Protein AF-A0A7J6SG20-F1 (afdb_monomer)

InterPro domains:
  IPR001878 Zinc finger, CCHC-type [PS50158] (225-241)
  IPR001878 Zinc finger, CCHC-type [SM00343] (195-211)
  IPR001878 Zinc finger, CCHC-type [SM00343] (225-241)
  IPR032570 Splicing factor 1, helix-hairpin domain [PF16275] (6-73)
  IPR036612 K Homology domain, type 1 superfamily [G3DSA:3.30.1370.10] (76-190)
  IPR036612 K Homology domain, type 1 superfamily [SSF54791] (80-170)
  IPR036875 Zinc finger, CCHC-type superfamily [SSF57756] (185-242)
  IPR045071 KH domain-containing BBP-like [PTHR11208] (25-272)
  IPR047086 Splicing factor 1, helix-hairpin domain superfamily [G3DSA:6.10.140.1790] (1-72)
  IPR055256 KHDC4/BBP-like, KH-domain type I [PF22675] (90-164)

Structure (mmCIF, N/CA/C/O backbone):
data_AF-A0A7J6SG20-F1
#
_entry.id   AF-A0A7J6SG20-F1
#
loop_
_atom_site.group_PDB
_atom_site.id
_atom_site.type_symbol
_atom_site.label_atom_id
_atom_site.label_alt_id
_atom_site.label_comp_id
_atom_site.label_asym_id
_atom_site.label_entity_id
_atom_site.label_seq_id
_atom_site.pdbx_PDB_ins_code
_atom_site.Cartn_x
_atom_site.Cartn_y
_atom_site.Cartn_z
_atom_site.occupancy
_atom_site.B_iso_or_equiv
_atom_site.auth_seq_id
_atom_site.auth_comp_id
_atom_site.auth_asym_id
_atom_site.auth_atom_id
_atom_site.pdbx_PDB_model_num
ATOM 1 N N . MET A 1 1 ? 18.091 -4.792 -34.232 1.00 65.00 1 MET A N 1
ATOM 2 C CA . MET A 1 1 ? 18.547 -3.424 -34.585 1.00 65.00 1 MET A CA 1
ATOM 3 C C . MET A 1 1 ? 18.051 -2.332 -33.630 1.00 65.00 1 MET A C 1
ATOM 5 O O . MET A 1 1 ? 18.878 -1.562 -33.167 1.00 65.00 1 MET A O 1
ATOM 9 N N . ARG A 1 2 ? 16.759 -2.261 -33.267 1.00 79.31 2 ARG A N 1
ATOM 10 C CA . ARG A 1 2 ? 16.217 -1.171 -32.420 1.00 79.31 2 ARG A CA 1
ATOM 11 C C . ARG A 1 2 ? 16.872 -1.031 -31.032 1.00 79.31 2 ARG A C 1
ATOM 13 O O . ARG A 1 2 ? 17.148 0.088 -30.623 1.00 79.31 2 ARG A O 1
ATOM 20 N N . ILE A 1 3 ? 17.180 -2.137 -30.346 1.00 82.25 3 ILE A N 1
ATOM 21 C CA . ILE A 1 3 ? 17.841 -2.113 -29.024 1.00 82.25 3 ILE A CA 1
ATOM 22 C C . ILE A 1 3 ? 19.230 -1.453 -29.063 1.00 82.25 3 ILE A C 1
ATOM 24 O O . ILE A 1 3 ? 19.526 -0.622 -28.213 1.00 82.25 3 ILE A O 1
ATOM 28 N N . PHE A 1 4 ? 20.028 -1.741 -30.098 1.00 80.00 4 PHE A N 1
ATOM 29 C CA . PHE A 1 4 ? 21.358 -1.155 -30.298 1.00 80.00 4 PHE A CA 1
ATOM 30 C C . PHE A 1 4 ? 21.294 0.351 -30.566 1.00 80.00 4 PHE A C 1
ATOM 32 O O . PHE A 1 4 ? 22.141 1.095 -30.088 1.00 80.00 4 PHE A O 1
ATOM 39 N N . LEU A 1 5 ? 20.275 0.815 -31.297 1.00 81.75 5 LEU A N 1
ATOM 40 C CA . LEU A 1 5 ? 20.069 2.244 -31.540 1.00 81.75 5 LEU A CA 1
ATOM 41 C C . LEU A 1 5 ? 19.727 2.994 -30.250 1.00 81.75 5 LEU A C 1
ATOM 43 O O . LEU A 1 5 ? 20.259 4.075 -30.018 1.00 81.75 5 LEU A O 1
ATOM 47 N N . VAL A 1 6 ? 18.853 2.424 -29.413 1.00 81.94 6 VAL A N 1
ATOM 48 C CA . VAL A 1 6 ? 18.487 3.024 -28.120 1.00 81.94 6 VAL A CA 1
ATOM 49 C C . VAL A 1 6 ? 19.682 3.024 -27.168 1.00 81.94 6 VAL A C 1
ATOM 51 O O . VAL A 1 6 ? 19.951 4.045 -26.547 1.00 81.94 6 VAL A O 1
ATOM 54 N N . ASP A 1 7 ? 20.431 1.922 -27.094 1.00 81.88 7 ASP A N 1
ATOM 55 C CA . ASP A 1 7 ? 21.637 1.821 -26.264 1.00 81.88 7 ASP A CA 1
ATOM 56 C C . ASP A 1 7 ? 22.716 2.832 -26.696 1.00 81.88 7 ASP A C 1
ATOM 58 O O . ASP A 1 7 ? 23.231 3.586 -25.875 1.00 81.88 7 ASP A O 1
ATOM 62 N N . ASN A 1 8 ? 22.985 2.958 -28.000 1.00 82.69 8 ASN A N 1
ATOM 63 C CA . ASN A 1 8 ? 23.934 3.948 -28.518 1.00 82.69 8 ASN A CA 1
ATOM 64 C C . ASN A 1 8 ? 23.480 5.393 -28.215 1.00 82.69 8 ASN A C 1
ATOM 66 O O . ASN A 1 8 ? 24.272 6.221 -27.770 1.00 82.69 8 ASN A O 1
ATOM 70 N N . LYS A 1 9 ? 22.179 5.688 -28.358 1.00 81.44 9 LYS A N 1
ATOM 71 C CA . LYS A 1 9 ? 21.609 6.998 -27.989 1.00 81.44 9 LYS A CA 1
ATOM 72 C C . LYS A 1 9 ? 21.687 7.290 -26.483 1.00 81.44 9 LYS A C 1
ATOM 74 O O . LYS A 1 9 ? 21.811 8.457 -26.124 1.00 81.44 9 LYS A O 1
ATOM 79 N N . LEU A 1 10 ? 21.613 6.274 -25.619 1.00 81.62 10 LEU A N 1
ATOM 80 C CA . LEU A 1 10 ? 21.763 6.422 -24.165 1.00 81.62 10 LEU A CA 1
ATOM 81 C C . LEU A 1 10 ? 23.221 6.639 -23.734 1.00 81.62 10 LEU A C 1
ATOM 83 O O . LEU A 1 10 ? 23.447 7.322 -22.739 1.00 81.62 10 LEU A O 1
ATOM 87 N N . ARG A 1 11 ? 24.194 6.086 -24.472 1.00 79.12 11 ARG A N 1
ATOM 88 C CA . ARG A 1 11 ? 25.636 6.255 -24.208 1.00 79.12 11 ARG A CA 1
ATOM 89 C C . ARG A 1 11 ? 26.218 7.563 -24.751 1.00 79.12 11 ARG A C 1
ATOM 91 O O . ARG A 1 11 ? 27.272 7.987 -24.292 1.00 79.12 11 ARG A O 1
ATOM 98 N N . ALA A 1 12 ? 25.574 8.184 -25.735 1.00 77.56 12 ALA A N 1
ATOM 99 C CA . ALA A 1 12 ? 26.035 9.445 -26.305 1.00 77.56 12 ALA A CA 1
ATOM 100 C C . ALA A 1 12 ? 25.802 10.620 -25.332 1.00 77.56 12 ALA A C 1
ATOM 102 O O . ALA A 1 12 ? 24.656 10.942 -25.011 1.00 77.56 12 ALA A O 1
ATOM 103 N N . GLU A 1 13 ? 26.876 11.298 -24.912 1.00 67.25 13 GLU A N 1
ATOM 104 C CA . GLU A 1 13 ? 26.808 12.555 -24.156 1.00 67.25 13 GLU A CA 1
ATOM 105 C C . GLU A 1 13 ? 27.218 13.758 -25.033 1.00 67.25 13 GLU A C 1
ATOM 107 O O . GLU A 1 13 ? 28.296 13.729 -25.629 1.00 67.25 13 GLU A O 1
ATOM 112 N N . PRO A 1 14 ? 26.399 14.829 -25.125 1.00 67.69 14 PRO A N 1
ATOM 113 C CA . PRO A 1 14 ? 25.039 14.955 -24.598 1.00 67.69 14 PRO A CA 1
ATOM 114 C C . PRO A 1 14 ? 24.031 14.129 -25.416 1.00 67.69 14 PRO A C 1
ATOM 116 O O . PRO A 1 14 ? 24.180 13.968 -26.628 1.00 67.69 14 PRO A O 1
ATOM 119 N N . ILE A 1 15 ? 22.958 13.661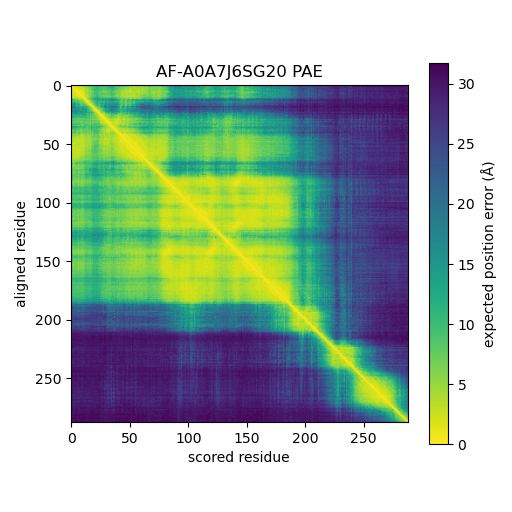 -24.766 1.00 67.88 15 ILE A N 1
ATOM 120 C CA . ILE A 1 15 ? 21.869 12.939 -25.440 1.00 67.88 15 ILE A CA 1
ATOM 121 C C . ILE A 1 15 ? 21.331 13.815 -26.572 1.00 67.88 15 ILE A C 1
ATOM 123 O O . ILE A 1 15 ? 20.708 14.854 -26.333 1.00 67.88 15 ILE A O 1
ATOM 127 N N . ARG A 1 16 ? 21.564 13.388 -27.816 1.00 64.81 16 ARG A N 1
ATOM 128 C CA . ARG A 1 16 ? 21.146 14.127 -29.007 1.00 64.81 16 ARG A CA 1
ATOM 129 C C . ARG A 1 16 ? 19.630 14.022 -29.153 1.00 64.81 16 ARG A C 1
ATOM 131 O O . ARG A 1 16 ? 19.098 13.081 -29.738 1.00 64.81 16 ARG A O 1
ATOM 138 N N . LEU A 1 17 ? 18.925 14.983 -28.565 1.00 65.81 17 LEU A N 1
ATOM 139 C CA . LEU A 1 17 ? 17.492 15.152 -28.748 1.00 65.81 17 LEU A CA 1
ATOM 140 C C . LEU A 1 17 ? 17.263 15.610 -30.188 1.00 65.81 17 LEU A C 1
ATOM 142 O O . LEU A 1 17 ? 17.582 16.747 -30.524 1.00 65.81 17 LEU A O 1
ATOM 146 N N . GLU A 1 18 ? 16.703 14.746 -31.031 1.00 64.06 18 GLU A N 1
ATOM 147 C CA . GLU A 1 18 ? 16.140 15.188 -32.305 1.00 64.06 18 GLU A CA 1
ATOM 148 C C . GLU A 1 18 ? 14.986 16.147 -31.974 1.00 64.06 18 GLU A C 1
ATOM 150 O O . GLU A 1 18 ? 13.914 15.770 -31.489 1.00 64.06 18 GLU A O 1
ATOM 155 N N . LEU A 1 19 ? 15.282 17.439 -32.081 1.00 58.28 19 LEU A N 1
ATOM 156 C CA . LEU A 1 19 ? 14.330 18.524 -31.954 1.00 58.28 19 LEU A CA 1
ATOM 157 C C . LEU A 1 19 ? 13.495 18.512 -33.235 1.00 58.28 19 LEU A C 1
ATOM 159 O O . LEU A 1 19 ? 13.841 19.189 -34.190 1.00 58.28 19 LEU A O 1
ATOM 163 N N . GLY A 1 20 ? 12.434 17.701 -33.275 1.00 61.88 20 GLY A N 1
ATOM 164 C CA . GLY A 1 20 ? 11.365 17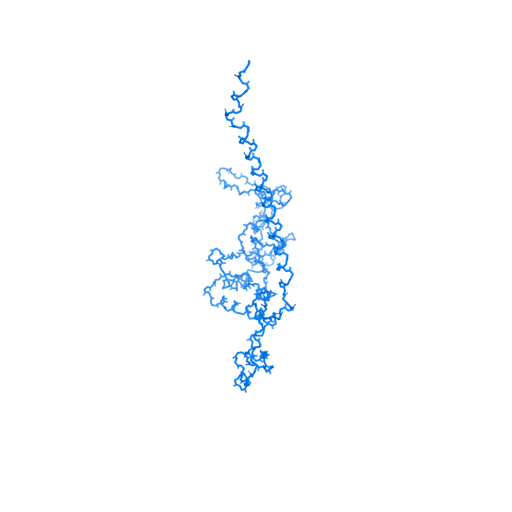.921 -34.252 1.00 61.88 20 GLY A CA 1
ATOM 165 C C . GLY A 1 20 ? 10.780 19.329 -34.088 1.00 61.88 20 GLY A C 1
ATOM 166 O O . GLY A 1 20 ? 10.974 19.947 -33.031 1.00 61.88 20 GLY A O 1
ATOM 167 N N . ASP A 1 21 ? 10.080 19.813 -35.115 1.00 61.53 21 ASP A N 1
ATOM 168 C CA . ASP A 1 21 ? 9.550 21.177 -35.143 1.00 61.53 21 ASP A CA 1
ATOM 169 C C . ASP A 1 21 ? 8.771 21.514 -33.859 1.00 61.53 21 ASP A C 1
ATOM 171 O O . ASP A 1 21 ? 7.954 20.706 -33.392 1.00 61.53 21 ASP A O 1
ATOM 175 N N . PRO A 1 22 ? 9.027 22.689 -33.255 1.00 61.38 22 PRO A N 1
ATOM 176 C CA . PRO A 1 22 ? 8.409 23.090 -31.994 1.00 61.38 22 PRO A CA 1
ATOM 177 C C . PRO A 1 22 ? 6.876 23.137 -32.070 1.00 61.38 22 PRO A C 1
ATOM 179 O O . PRO A 1 22 ? 6.229 22.891 -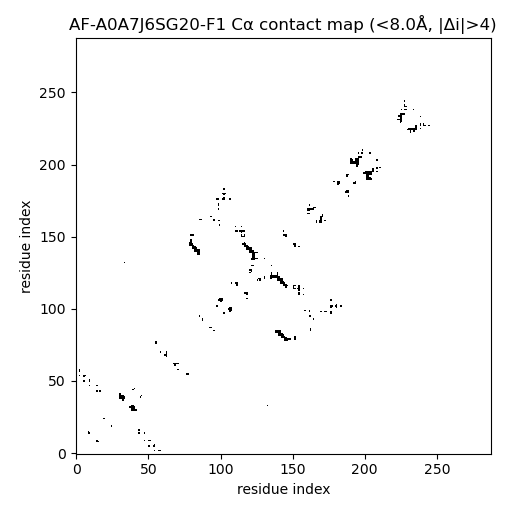31.055 1.00 61.38 22 PRO A O 1
ATOM 182 N N . ASP A 1 23 ? 6.314 23.347 -33.262 1.00 67.12 23 ASP A N 1
ATOM 183 C CA . ASP A 1 23 ? 4.872 23.484 -33.500 1.00 67.12 23 ASP A CA 1
ATOM 184 C C . ASP A 1 23 ? 4.111 22.145 -33.535 1.00 67.12 23 ASP A C 1
ATOM 186 O O . ASP A 1 23 ? 2.899 22.112 -33.343 1.00 67.12 23 ASP A O 1
ATOM 190 N N . ILE A 1 24 ? 4.805 21.017 -33.724 1.00 74.62 24 ILE A N 1
ATOM 191 C CA . ILE A 1 24 ? 4.202 19.664 -33.754 1.00 74.62 24 ILE A CA 1
ATOM 192 C C . ILE A 1 24 ? 4.285 19.001 -32.363 1.00 74.62 24 ILE A C 1
ATOM 194 O O . ILE A 1 24 ? 3.762 17.912 -32.109 1.00 74.62 24 ILE A O 1
ATOM 198 N N . ARG A 1 25 ? 4.971 19.648 -31.419 1.00 71.56 25 ARG A N 1
ATOM 199 C CA . ARG A 1 25 ? 5.293 19.086 -30.112 1.00 71.56 25 ARG A CA 1
ATOM 200 C C . ARG A 1 25 ? 4.166 19.351 -29.102 1.00 71.56 25 ARG A C 1
ATOM 202 O O . ARG A 1 25 ? 3.751 20.495 -28.947 1.00 71.56 25 ARG A O 1
ATOM 209 N N . PRO A 1 26 ? 3.730 18.342 -28.322 1.00 71.56 26 PRO A N 1
ATOM 210 C CA . PRO A 1 26 ? 2.778 18.572 -27.239 1.00 71.56 26 PRO A CA 1
ATOM 211 C C . PRO A 1 26 ? 3.361 19.531 -26.186 1.00 71.56 26 PRO A C 1
ATOM 213 O O . PRO A 1 26 ? 4.580 19.517 -25.953 1.00 71.56 26 PRO A O 1
ATOM 216 N N . PRO A 1 27 ? 2.516 20.338 -25.516 1.00 80.25 27 PRO A N 1
ATOM 217 C CA . PRO A 1 27 ? 2.970 21.285 -24.506 1.00 80.25 27 PRO A CA 1
ATOM 218 C C . PRO A 1 27 ? 3.781 20.569 -23.422 1.00 80.25 27 PRO A C 1
ATOM 220 O O . PRO A 1 27 ? 3.488 19.436 -23.033 1.00 80.25 27 PRO A O 1
ATOM 223 N N . SER A 1 28 ? 4.848 21.218 -22.949 1.00 75.94 28 SER A N 1
ATOM 224 C CA . SER A 1 28 ? 5.687 20.620 -21.908 1.00 75.94 28 SER A CA 1
ATOM 225 C C . SER A 1 28 ? 4.910 20.519 -20.589 1.00 75.94 28 SER A C 1
ATOM 227 O O . SER A 1 28 ? 4.164 21.442 -20.263 1.00 75.94 28 SER A O 1
ATOM 229 N N . PRO A 1 29 ? 5.090 19.433 -19.814 1.00 82.69 29 PRO A N 1
ATOM 230 C CA . PRO A 1 29 ? 4.467 19.308 -18.502 1.00 82.69 29 PRO A CA 1
ATOM 231 C C . PRO A 1 29 ? 4.962 20.412 -17.553 1.00 82.69 29 PRO A C 1
ATOM 233 O O . PRO A 1 29 ? 6.058 20.949 -17.763 1.00 82.69 29 PRO A O 1
ATOM 236 N N . PRO A 1 30 ? 4.183 20.739 -16.505 1.00 83.75 30 PRO A N 1
ATOM 237 C CA . PRO A 1 30 ? 4.562 21.757 -15.534 1.00 83.75 30 PRO A CA 1
ATOM 238 C C . PRO A 1 30 ? 5.894 21.404 -14.849 1.00 83.75 30 PRO A C 1
ATOM 240 O O . PRO A 1 30 ? 6.186 20.221 -14.638 1.00 83.75 30 PRO A O 1
ATOM 243 N N . PRO A 1 31 ? 6.723 22.407 -14.503 1.00 84.81 31 PRO A N 1
ATOM 244 C CA . PRO A 1 31 ? 8.003 22.170 -13.853 1.00 84.81 31 PRO A CA 1
ATOM 245 C C . PRO A 1 31 ? 7.800 21.566 -12.459 1.00 84.81 31 PRO A C 1
ATOM 247 O O . PRO A 1 31 ? 6.915 21.966 -11.707 1.00 84.81 31 PRO A O 1
ATOM 250 N N . THR A 1 32 ? 8.640 20.592 -12.117 1.00 82.94 32 THR A N 1
ATOM 251 C CA . THR A 1 32 ? 8.687 19.966 -10.791 1.00 82.94 32 THR A CA 1
ATOM 252 C C . THR A 1 32 ? 10.059 20.235 -10.193 1.00 82.94 32 THR A C 1
ATOM 254 O O . THR A 1 32 ? 11.067 20.130 -10.899 1.00 82.94 32 THR A O 1
ATOM 257 N N . TYR A 1 33 ? 10.083 20.603 -8.916 1.00 84.12 33 TYR A N 1
ATOM 258 C CA . TYR A 1 33 ? 11.292 20.957 -8.179 1.00 84.12 33 TYR A CA 1
ATOM 259 C C . TYR A 1 33 ? 11.511 19.970 -7.035 1.00 84.12 33 TYR A C 1
ATOM 261 O O . TYR A 1 33 ? 10.547 19.418 -6.499 1.00 84.12 33 TYR A O 1
ATOM 269 N N . ASP A 1 34 ? 12.772 19.712 -6.702 1.00 82.75 34 ASP A N 1
ATOM 270 C CA . ASP A 1 34 ? 13.132 18.978 -5.492 1.00 82.75 34 ASP A CA 1
ATOM 271 C C . ASP A 1 34 ? 13.071 19.867 -4.236 1.00 82.75 34 ASP A C 1
ATOM 273 O O . ASP A 1 34 ? 12.776 21.061 -4.301 1.00 82.75 34 ASP A O 1
ATOM 277 N N . GLN A 1 35 ? 13.351 19.275 -3.070 1.00 81.06 35 GLN A N 1
ATOM 278 C CA . GLN A 1 35 ? 13.430 20.003 -1.796 1.00 81.06 35 GLN A CA 1
ATOM 279 C C . GLN A 1 35 ? 14.555 21.056 -1.773 1.00 81.06 35 GLN A C 1
ATOM 281 O O . GLN A 1 35 ? 14.495 21.981 -0.971 1.00 81.06 35 GLN A O 1
ATOM 286 N N . ALA A 1 36 ? 15.556 20.932 -2.650 1.00 84.00 36 ALA A N 1
ATOM 287 C CA . ALA A 1 36 ? 16.662 21.875 -2.793 1.00 84.00 36 ALA A CA 1
ATOM 288 C C . ALA A 1 36 ? 16.366 22.995 -3.814 1.00 84.00 36 ALA A C 1
ATOM 290 O O . ALA A 1 36 ? 17.219 23.847 -4.052 1.00 84.00 36 ALA A O 1
ATOM 291 N N . GLY A 1 37 ? 15.172 23.015 -4.421 1.00 81.81 37 GLY A N 1
ATOM 292 C CA . GLY A 1 37 ? 14.768 24.017 -5.410 1.00 81.81 37 GLY A CA 1
ATOM 293 C C . GLY A 1 37 ? 15.342 23.798 -6.816 1.00 81.81 37 GLY A C 1
ATOM 294 O O . GLY A 1 37 ? 15.181 24.658 -7.682 1.00 81.81 37 GLY A O 1
ATOM 295 N N . THR A 1 38 ? 15.977 22.656 -7.085 1.00 85.25 38 THR A N 1
ATOM 296 C CA . THR A 1 38 ? 16.480 22.295 -8.417 1.00 85.25 38 THR A CA 1
ATOM 297 C C . THR A 1 38 ? 15.361 21.682 -9.256 1.00 85.25 38 THR A C 1
ATOM 299 O O . THR A 1 38 ? 14.552 20.886 -8.772 1.00 85.25 38 THR A O 1
ATOM 302 N N . ARG A 1 39 ? 15.287 22.048 -10.543 1.00 83.88 39 ARG A N 1
ATOM 303 C CA . ARG A 1 39 ? 14.291 21.482 -11.462 1.00 83.88 39 ARG A CA 1
ATOM 304 C C . ARG A 1 39 ? 14.651 20.032 -11.778 1.00 83.88 39 ARG A C 1
ATOM 306 O O . ARG A 1 39 ? 15.673 19.758 -12.389 1.00 83.88 39 ARG A O 1
ATOM 313 N N . THR A 1 40 ? 13.781 19.101 -11.410 1.00 83.00 40 THR A N 1
ATOM 314 C CA . THR A 1 40 ? 13.992 17.661 -11.640 1.00 83.00 40 THR A CA 1
ATOM 315 C C . THR A 1 40 ? 13.428 17.204 -12.984 1.00 83.00 40 THR A C 1
ATOM 317 O O . THR A 1 40 ? 13.926 16.266 -13.607 1.00 83.00 40 THR A O 1
ATOM 320 N N . ASN A 1 41 ? 12.394 17.896 -13.468 1.00 81.94 41 ASN A N 1
ATOM 321 C CA . ASN A 1 41 ? 11.651 17.530 -14.669 1.00 81.94 41 ASN A CA 1
ATOM 322 C C . ASN A 1 41 ? 12.161 18.273 -15.919 1.00 81.94 41 ASN A C 1
ATOM 324 O O . ASN A 1 41 ? 11.417 18.974 -16.610 1.00 81.94 41 ASN A O 1
ATOM 328 N N . ASP A 1 42 ? 13.455 18.150 -16.209 1.00 85.44 42 ASP A N 1
ATOM 329 C CA . ASP A 1 42 ? 14.033 18.657 -17.453 1.00 85.44 42 ASP A CA 1
ATOM 330 C C . ASP A 1 42 ? 13.660 17.794 -18.658 1.00 85.44 42 ASP A C 1
ATOM 332 O O . ASP A 1 42 ? 13.432 16.589 -18.557 1.00 85.44 42 ASP A O 1
ATOM 336 N N . ARG A 1 43 ? 13.616 18.407 -19.848 1.00 80.69 43 ARG A N 1
ATOM 337 C CA . ARG A 1 43 ? 13.312 17.691 -21.098 1.00 80.69 43 ARG A CA 1
ATOM 338 C C . ARG A 1 43 ? 14.295 16.546 -21.345 1.00 80.69 43 ARG A C 1
ATOM 340 O O . ARG A 1 43 ? 13.865 15.471 -21.753 1.00 80.69 43 ARG A O 1
ATOM 347 N N . THR A 1 44 ? 15.584 16.791 -21.134 1.00 82.75 44 THR A N 1
ATOM 348 C CA . THR A 1 44 ? 16.655 15.794 -21.260 1.00 82.75 44 THR A CA 1
ATOM 349 C C . THR A 1 44 ? 16.406 14.626 -20.313 1.00 82.75 44 THR A C 1
ATOM 351 O O . THR A 1 44 ? 16.366 13.488 -20.768 1.00 82.75 44 THR A O 1
ATOM 354 N N . THR A 1 45 ? 16.109 14.906 -19.043 1.00 84.00 45 THR A N 1
ATOM 355 C CA . THR A 1 45 ? 15.786 13.904 -18.018 1.00 84.00 45 THR A CA 1
ATOM 356 C C . THR A 1 45 ? 14.536 13.096 -18.371 1.00 84.00 45 THR A C 1
ATOM 358 O O . THR A 1 45 ? 14.563 11.869 -18.292 1.00 84.00 45 THR A O 1
ATOM 361 N N . ARG A 1 46 ? 13.458 13.740 -18.846 1.00 84.44 46 ARG A N 1
ATOM 362 C CA . ARG A 1 46 ? 12.239 13.045 -19.308 1.00 84.44 46 ARG A CA 1
ATOM 363 C C . ARG A 1 46 ? 12.521 12.084 -20.454 1.00 84.44 46 ARG A C 1
ATOM 365 O O . ARG A 1 46 ? 12.067 10.944 -20.431 1.00 84.44 46 ARG A O 1
ATOM 372 N N . VAL A 1 47 ? 13.238 12.557 -21.472 1.00 84.12 47 VAL A N 1
ATOM 373 C CA . VAL A 1 47 ? 13.532 11.751 -22.660 1.00 84.12 47 VAL A CA 1
ATOM 374 C C . VAL A 1 47 ? 14.505 10.627 -22.317 1.00 84.12 47 VAL A C 1
ATOM 376 O O . VAL A 1 47 ? 14.292 9.506 -22.766 1.00 84.12 47 VAL A O 1
ATOM 379 N N . LYS A 1 48 ? 15.506 10.884 -21.467 1.00 85.69 48 LYS A N 1
ATOM 380 C CA . LYS A 1 48 ? 16.407 9.854 -20.942 1.00 85.69 48 LYS A CA 1
ATOM 381 C C . LYS A 1 48 ? 15.626 8.765 -20.205 1.00 85.69 48 LYS A C 1
ATOM 383 O O . LYS A 1 48 ? 15.717 7.609 -20.595 1.00 85.69 48 LYS A O 1
ATOM 388 N N . LYS A 1 49 ? 14.762 9.136 -19.252 1.00 86.31 49 LYS A N 1
ATOM 389 C CA . LYS A 1 49 ? 13.899 8.202 -18.503 1.00 86.31 49 LYS A CA 1
ATOM 390 C C . LYS A 1 49 ? 12.981 7.387 -19.426 1.00 86.31 49 LYS A C 1
ATOM 392 O O . LYS A 1 49 ? 12.779 6.195 -19.208 1.00 86.31 49 LYS A O 1
ATOM 397 N N . ALA A 1 50 ? 12.442 8.005 -20.481 1.00 84.81 50 ALA A N 1
ATOM 398 C CA . ALA A 1 50 ? 11.638 7.307 -21.487 1.00 84.81 50 ALA A CA 1
ATOM 399 C C . ALA A 1 50 ? 12.471 6.312 -22.318 1.00 84.81 50 ALA A C 1
ATOM 401 O O . ALA A 1 50 ? 12.035 5.182 -22.539 1.00 84.81 50 ALA A O 1
ATOM 402 N N . MET A 1 51 ? 13.678 6.704 -22.738 1.00 85.62 51 MET A N 1
ATOM 403 C CA . MET A 1 51 ? 14.604 5.827 -23.461 1.00 85.62 51 MET A CA 1
ATOM 404 C C . MET A 1 51 ? 15.110 4.673 -22.588 1.00 85.62 51 MET A C 1
ATOM 406 O O . MET A 1 51 ? 15.166 3.547 -23.069 1.00 85.62 51 MET A O 1
ATOM 410 N N . GLU A 1 52 ? 15.404 4.910 -21.309 1.00 86.38 52 GLU A N 1
ATOM 411 C CA . GLU A 1 52 ? 15.747 3.871 -20.327 1.00 86.38 52 GLU A CA 1
ATOM 412 C C . GLU A 1 52 ? 14.587 2.884 -20.127 1.00 86.38 52 GLU A C 1
ATOM 414 O O . GLU A 1 52 ? 14.798 1.671 -20.079 1.00 86.38 52 GLU A O 1
ATOM 419 N N . GLY A 1 53 ? 13.346 3.379 -20.064 1.00 85.94 53 GLY A N 1
ATOM 420 C CA . GLY A 1 53 ? 12.147 2.540 -19.996 1.00 85.94 53 GLY A CA 1
ATOM 421 C C . GLY A 1 53 ? 11.994 1.625 -21.214 1.00 85.94 53 GLY A C 1
ATOM 422 O O . GLY A 1 53 ? 11.782 0.419 -21.061 1.00 85.94 53 GLY A O 1
ATOM 423 N N . GLU A 1 54 ? 12.155 2.177 -22.419 1.00 87.25 54 GLU A N 1
ATOM 424 C CA . GLU A 1 54 ? 12.117 1.407 -23.668 1.00 87.25 54 GLU A CA 1
ATOM 425 C C . GLU A 1 54 ? 13.287 0.417 -23.757 1.00 87.25 54 GLU A C 1
ATOM 427 O O . GLU A 1 54 ? 13.086 -0.746 -24.106 1.00 87.25 54 GLU A O 1
ATOM 432 N N . HIS A 1 55 ? 14.500 0.834 -23.388 1.00 88.38 55 HIS A N 1
ATOM 433 C CA . HIS A 1 55 ? 15.671 -0.037 -23.338 1.00 88.38 55 HIS A CA 1
ATOM 434 C C . HIS A 1 55 ? 15.423 -1.234 -22.411 1.00 88.38 55 HIS A C 1
ATOM 436 O O . HIS A 1 55 ? 15.561 -2.377 -22.837 1.00 88.38 55 HIS A O 1
ATOM 442 N N . ASN A 1 56 ? 14.944 -0.994 -21.187 1.00 88.00 56 ASN A N 1
ATOM 443 C CA . ASN A 1 56 ? 14.606 -2.047 -20.228 1.00 88.00 56 ASN A CA 1
ATOM 444 C C . ASN A 1 56 ? 13.536 -3.009 -20.757 1.00 88.00 56 ASN A C 1
ATOM 446 O O . ASN A 1 56 ? 13.606 -4.215 -20.516 1.00 88.00 56 ASN A O 1
ATOM 450 N N . ARG A 1 57 ? 12.536 -2.497 -21.481 1.00 87.38 57 ARG A N 1
ATOM 451 C CA . ARG A 1 57 ? 11.513 -3.325 -22.129 1.00 87.38 57 ARG A CA 1
ATOM 452 C C . ARG A 1 57 ? 12.119 -4.215 -23.216 1.00 87.38 57 ARG A C 1
ATOM 454 O O . ARG A 1 57 ? 11.823 -5.408 -23.250 1.00 87.38 57 ARG A O 1
ATOM 461 N N . LEU A 1 58 ? 12.967 -3.653 -24.076 1.00 88.19 58 LEU A N 1
ATOM 462 C CA . LEU A 1 58 ? 13.626 -4.385 -25.158 1.00 88.19 58 LEU A CA 1
ATOM 463 C C . LEU A 1 58 ? 14.604 -5.432 -24.624 1.00 88.19 58 LEU A C 1
ATOM 465 O O . LEU A 1 58 ? 14.582 -6.557 -25.109 1.00 88.19 58 LEU A O 1
ATOM 469 N N . VAL A 1 59 ? 15.407 -5.106 -23.608 1.00 88.12 59 VAL A N 1
ATOM 470 C CA . VAL A 1 59 ? 16.318 -6.065 -22.961 1.00 88.12 59 VAL A CA 1
ATOM 471 C C . VAL A 1 59 ? 15.531 -7.251 -22.405 1.00 88.12 59 VAL A C 1
ATOM 473 O O . VAL A 1 59 ? 15.862 -8.392 -22.710 1.00 88.12 59 VAL A O 1
ATOM 476 N N . ARG A 1 60 ? 14.429 -7.008 -21.677 1.00 85.69 60 ARG A N 1
ATOM 477 C CA . ARG A 1 60 ? 13.564 -8.091 -21.172 1.00 85.69 60 ARG A CA 1
ATOM 478 C C . ARG A 1 60 ? 12.984 -8.953 -22.295 1.00 85.69 60 ARG A C 1
ATOM 480 O O . ARG A 1 60 ? 12.966 -10.173 -22.171 1.00 85.69 60 ARG A O 1
ATOM 487 N N . TYR A 1 61 ? 12.535 -8.335 -23.387 1.00 87.62 61 TYR A N 1
ATOM 488 C CA . TYR A 1 61 ? 12.024 -9.063 -24.550 1.00 87.62 61 TYR A CA 1
ATOM 489 C C . TYR A 1 61 ? 13.105 -9.935 -25.207 1.00 87.62 61 TYR A C 1
ATOM 491 O O . TYR A 1 61 ? 12.850 -11.093 -25.539 1.00 87.62 61 TYR A O 1
ATOM 499 N N . MET A 1 62 ? 14.322 -9.406 -25.352 1.00 87.69 62 MET A N 1
ATOM 500 C CA . MET A 1 62 ? 15.459 -10.137 -25.915 1.00 87.69 62 MET A CA 1
ATOM 501 C C . MET A 1 62 ? 15.869 -11.312 -25.024 1.00 87.69 62 MET A C 1
ATOM 503 O O . MET A 1 62 ? 16.038 -12.409 -25.544 1.00 87.69 62 MET A O 1
ATOM 507 N N . MET A 1 63 ? 15.925 -11.117 -23.701 1.00 86.31 63 MET A N 1
ATOM 508 C CA . MET A 1 63 ? 16.192 -12.189 -22.730 1.00 86.31 63 MET A CA 1
ATOM 509 C C . MET A 1 63 ? 15.149 -13.314 -22.784 1.00 86.31 63 MET A C 1
ATOM 511 O O . MET A 1 63 ? 15.484 -14.467 -22.539 1.00 86.31 63 MET A O 1
ATOM 515 N N . ALA A 1 64 ? 13.886 -12.990 -23.076 1.00 85.88 64 ALA A N 1
ATOM 516 C CA . ALA A 1 64 ? 12.815 -13.981 -23.163 1.00 85.88 64 ALA A CA 1
ATOM 517 C C . ALA A 1 64 ? 12.780 -14.722 -24.512 1.00 85.88 64 ALA A C 1
ATOM 519 O O . ALA A 1 64 ? 12.395 -15.887 -24.562 1.00 85.88 64 ALA A O 1
ATOM 520 N N . THR A 1 65 ? 13.143 -14.047 -25.607 1.00 89.75 65 THR A N 1
ATOM 521 C CA . THR A 1 65 ? 12.949 -14.563 -26.974 1.00 89.75 65 THR A CA 1
ATOM 522 C C . THR A 1 65 ? 14.196 -15.247 -27.530 1.00 89.75 65 THR A C 1
ATOM 524 O O . THR A 1 65 ? 14.094 -16.253 -28.231 1.00 89.75 65 THR A O 1
ATOM 527 N N . VAL A 1 66 ? 15.379 -14.695 -27.256 1.00 89.44 66 VAL A N 1
ATOM 528 C CA . VAL A 1 66 ? 16.644 -15.139 -27.848 1.00 89.44 66 VAL A CA 1
ATOM 529 C C . VAL A 1 66 ? 17.399 -15.995 -26.833 1.00 89.44 66 VAL A C 1
ATOM 531 O O . VAL A 1 66 ? 17.762 -15.513 -25.762 1.00 89.44 66 VAL A O 1
ATOM 534 N N . ARG A 1 67 ? 17.652 -17.266 -27.173 1.00 83.31 67 ARG A N 1
ATOM 535 C CA . ARG A 1 67 ? 18.545 -18.135 -26.388 1.00 83.31 67 ARG A CA 1
ATOM 536 C C . ARG A 1 67 ? 19.967 -17.559 -26.449 1.00 83.31 67 ARG A C 1
ATOM 538 O O . ARG A 1 67 ? 20.389 -17.114 -27.510 1.00 83.31 67 ARG A O 1
ATOM 545 N N . ASP A 1 68 ? 20.652 -17.514 -25.309 1.00 86.62 68 ASP A N 1
ATOM 546 C CA . ASP A 1 68 ? 22.016 -16.977 -25.126 1.00 86.62 68 ASP A CA 1
ATOM 547 C C . ASP A 1 68 ? 22.182 -15.450 -25.251 1.00 86.62 68 ASP A C 1
ATOM 549 O O . ASP A 1 68 ? 23.300 -14.939 -25.326 1.00 86.62 68 ASP A O 1
ATOM 553 N N . TYR A 1 69 ? 21.092 -14.679 -25.216 1.00 85.12 69 TYR A N 1
ATOM 554 C CA . TYR A 1 69 ? 21.207 -13.225 -25.110 1.00 85.12 69 TYR A CA 1
ATOM 555 C C . TYR A 1 69 ? 21.687 -12.806 -23.712 1.00 85.12 69 TYR A C 1
ATOM 557 O O . TYR A 1 69 ? 20.967 -12.951 -22.721 1.00 85.12 69 TYR A O 1
ATOM 565 N N . MET A 1 70 ? 22.887 -12.224 -23.647 1.00 82.88 70 MET A N 1
ATOM 566 C CA . MET A 1 70 ? 23.433 -11.614 -22.437 1.00 82.88 70 MET A CA 1
ATOM 567 C C . MET A 1 70 ? 23.165 -10.100 -22.451 1.00 82.88 70 MET A C 1
ATOM 569 O O . MET A 1 70 ? 23.527 -9.428 -23.424 1.00 82.88 70 MET A O 1
ATOM 573 N N . PRO A 1 71 ? 22.514 -9.538 -21.416 1.00 84.12 71 PRO A N 1
ATOM 574 C CA . PRO A 1 71 ? 22.322 -8.098 -21.331 1.00 84.12 71 PRO A CA 1
ATOM 575 C C . PRO A 1 71 ? 23.674 -7.369 -21.200 1.00 84.12 71 PRO A C 1
ATOM 577 O O . PRO A 1 71 ? 24.641 -7.959 -20.713 1.00 84.12 71 PRO A O 1
ATOM 580 N N . PRO A 1 72 ? 23.759 -6.091 -21.614 1.00 82.31 72 PRO A N 1
ATOM 581 C CA . PRO A 1 72 ? 24.968 -5.287 -21.440 1.00 82.31 72 PRO A CA 1
ATOM 582 C C . PRO A 1 72 ? 25.411 -5.225 -19.970 1.00 82.31 72 PRO A C 1
ATOM 584 O O . PRO A 1 72 ? 24.570 -5.170 -19.081 1.00 82.31 72 PRO A O 1
ATOM 587 N N . GLU A 1 73 ? 26.716 -5.156 -19.704 1.00 77.44 73 GLU A N 1
ATOM 588 C CA . GLU A 1 73 ? 27.266 -5.111 -18.334 1.00 77.44 73 GLU A CA 1
ATOM 589 C C . GLU A 1 73 ? 26.802 -3.880 -17.532 1.00 77.44 73 GLU A C 1
ATOM 591 O O . GLU A 1 73 ? 26.623 -3.936 -16.319 1.00 77.44 73 GLU A O 1
ATOM 596 N N . THR A 1 74 ? 26.522 -2.773 -18.219 1.00 79.50 74 THR A N 1
ATOM 597 C CA . THR A 1 74 ? 25.961 -1.550 -17.626 1.00 79.50 74 THR A CA 1
ATOM 598 C C . THR A 1 74 ? 24.474 -1.664 -17.286 1.00 79.50 74 THR A C 1
ATOM 600 O O . THR A 1 74 ? 23.924 -0.791 -16.611 1.00 79.50 74 THR A O 1
ATOM 603 N N . TRP A 1 75 ? 23.792 -2.708 -17.762 1.00 82.88 75 TRP A N 1
ATOM 604 C CA . TRP A 1 75 ? 22.366 -2.892 -17.556 1.00 82.88 75 TRP A CA 1
ATOM 605 C C . TRP A 1 75 ? 22.094 -3.599 -16.229 1.00 82.88 75 TRP A C 1
ATOM 607 O O . TRP A 1 75 ? 22.506 -4.735 -16.006 1.00 82.88 75 TRP A O 1
ATOM 617 N N . SER A 1 76 ? 21.318 -2.949 -15.362 1.00 79.69 76 SER A N 1
ATOM 618 C CA . SER A 1 76 ? 20.781 -3.573 -14.155 1.00 79.69 76 SER A CA 1
ATOM 619 C C . SER A 1 76 ? 19.295 -3.877 -14.324 1.00 79.69 76 SER A C 1
ATOM 621 O O . SER A 1 76 ? 18.525 -3.088 -14.883 1.00 79.69 76 SER A O 1
ATOM 623 N N . LYS A 1 77 ? 18.863 -5.039 -13.821 1.00 79.25 77 LYS A N 1
ATOM 624 C CA . LYS A 1 77 ? 17.454 -5.436 -13.857 1.00 79.25 77 LYS A CA 1
ATOM 625 C C . LYS A 1 77 ? 16.636 -4.509 -12.955 1.00 79.25 77 LYS A C 1
ATOM 627 O O . LYS A 1 77 ? 16.534 -4.727 -11.750 1.00 79.25 77 LYS A O 1
ATOM 632 N N . ALA A 1 78 ? 16.005 -3.500 -13.549 1.00 82.38 78 ALA A N 1
ATOM 633 C CA . ALA A 1 78 ? 15.029 -2.675 -12.846 1.00 82.38 78 ALA A CA 1
ATOM 634 C C . ALA A 1 78 ? 13.849 -3.540 -12.366 1.00 82.38 78 ALA A C 1
ATOM 636 O O . ALA A 1 78 ? 13.388 -4.435 -13.087 1.00 82.38 78 ALA A O 1
ATOM 637 N N . ARG A 1 79 ? 13.322 -3.258 -11.171 1.00 86.25 79 ARG A N 1
ATOM 638 C CA . ARG A 1 79 ? 12.085 -3.890 -10.690 1.00 86.25 79 ARG A CA 1
ATOM 639 C C . ARG A 1 79 ? 10.894 -3.375 -11.492 1.00 86.25 79 ARG A C 1
ATOM 641 O O . ARG A 1 79 ? 10.860 -2.215 -11.903 1.00 86.25 79 ARG A O 1
ATOM 648 N N . LEU A 1 80 ? 9.936 -4.253 -11.763 1.00 89.50 80 LEU A N 1
ATOM 649 C CA . LEU A 1 80 ? 8.671 -3.868 -12.375 1.00 89.50 80 LEU A CA 1
ATOM 650 C C . LEU A 1 80 ? 7.801 -3.214 -11.306 1.00 89.50 80 LEU A C 1
ATOM 652 O O . LEU A 1 80 ? 7.737 -3.703 -10.183 1.00 89.50 80 LEU A O 1
ATOM 656 N N . VAL A 1 81 ? 7.133 -2.121 -11.664 1.00 91.56 81 VAL A N 1
ATOM 657 C CA . VAL A 1 81 ? 6.324 -1.332 -10.733 1.00 91.56 81 VAL A CA 1
ATOM 658 C C . VAL A 1 81 ? 4.894 -1.249 -11.247 1.00 91.56 81 VAL A C 1
ATOM 660 O O . VAL A 1 81 ? 4.675 -0.920 -12.413 1.00 91.56 81 VAL A O 1
ATOM 663 N N . LYS A 1 82 ? 3.918 -1.492 -10.370 1.00 93.81 82 LYS A N 1
ATOM 664 C CA . LYS A 1 82 ? 2.493 -1.275 -10.630 1.00 93.81 82 LYS A CA 1
ATOM 665 C C . LYS A 1 82 ? 1.875 -0.453 -9.503 1.00 93.81 82 LYS A C 1
ATOM 667 O O . LYS A 1 82 ? 2.114 -0.722 -8.331 1.00 93.81 82 LYS A O 1
ATOM 672 N N . LYS A 1 83 ? 1.079 0.552 -9.870 1.00 94.38 83 LYS A N 1
ATOM 673 C CA . LYS A 1 83 ? 0.408 1.462 -8.933 1.00 94.38 83 LYS A CA 1
ATOM 674 C C . LYS A 1 83 ? -1.102 1.269 -9.033 1.00 94.38 83 LYS A C 1
ATOM 676 O O . LYS A 1 83 ? -1.643 1.363 -10.132 1.00 94.38 83 LYS A O 1
ATOM 681 N N . ILE A 1 84 ? -1.765 1.012 -7.907 1.00 95.19 84 ILE A N 1
ATOM 682 C CA . ILE A 1 84 ? -3.223 0.842 -7.823 1.00 95.19 84 ILE A CA 1
ATOM 683 C C . ILE A 1 84 ? -3.788 1.939 -6.923 1.00 95.19 84 ILE A C 1
ATOM 685 O O . ILE A 1 84 ? -3.444 2.015 -5.746 1.00 95.19 84 ILE A O 1
ATOM 689 N N . ILE A 1 85 ? -4.632 2.810 -7.472 1.00 95.00 85 ILE A N 1
ATOM 690 C CA . ILE A 1 85 ? -5.215 3.936 -6.731 1.00 95.00 85 ILE A CA 1
ATOM 691 C C . ILE A 1 85 ? -6.294 3.421 -5.770 1.00 95.00 85 ILE A C 1
ATOM 693 O O . ILE A 1 85 ? -7.153 2.640 -6.169 1.00 95.00 85 ILE A O 1
ATOM 697 N N . ILE A 1 86 ? -6.275 3.888 -4.519 1.00 94.81 86 ILE A N 1
ATOM 698 C CA . ILE A 1 86 ? -7.281 3.533 -3.512 1.00 94.81 86 ILE A CA 1
ATOM 699 C C . ILE A 1 86 ? -8.538 4.392 -3.748 1.00 94.81 86 ILE A C 1
ATOM 701 O O . ILE A 1 86 ? -8.435 5.624 -3.779 1.00 94.81 86 ILE A O 1
ATOM 705 N N . PRO A 1 87 ? -9.738 3.794 -3.889 1.00 94.12 87 PRO A N 1
ATOM 706 C CA . PRO A 1 87 ? -10.958 4.503 -4.281 1.00 94.12 87 PRO A CA 1
ATOM 707 C C . PRO A 1 87 ? -11.625 5.277 -3.125 1.00 94.12 87 PRO A C 1
ATOM 709 O O . PRO A 1 87 ? -12.832 5.188 -2.911 1.00 94.12 87 PRO A O 1
ATOM 712 N N . GLN A 1 88 ? -10.866 6.111 -2.408 1.00 90.94 88 GLN A N 1
ATOM 713 C CA . GLN A 1 88 ? -11.372 6.914 -1.280 1.00 90.94 88 GLN A CA 1
ATOM 714 C C . GLN A 1 88 ? -12.424 7.942 -1.692 1.00 90.94 88 GLN A C 1
ATOM 716 O O . GLN A 1 88 ? -13.336 8.234 -0.933 1.00 90.94 88 GLN A O 1
ATOM 721 N N . LYS A 1 89 ? -12.336 8.468 -2.920 1.00 91.19 89 LYS A N 1
ATOM 722 C CA . LYS A 1 89 ? -13.354 9.388 -3.449 1.00 91.19 89 LYS A CA 1
ATOM 723 C C . LYS A 1 89 ? -14.722 8.720 -3.610 1.00 91.19 89 LYS A C 1
ATOM 725 O O . LYS A 1 89 ? -15.732 9.399 -3.503 1.00 91.19 89 LYS A O 1
ATOM 730 N N . LYS A 1 90 ? -14.745 7.415 -3.912 1.00 93.19 90 LYS A N 1
ATOM 731 C CA . LYS A 1 90 ? -15.982 6.645 -4.107 1.00 93.19 90 LYS A CA 1
ATOM 732 C C . LYS A 1 90 ? -16.538 6.144 -2.773 1.00 93.19 90 LYS A C 1
ATOM 734 O O . LYS A 1 90 ? -17.749 6.091 -2.607 1.00 93.19 90 LYS A O 1
ATOM 739 N N . TYR A 1 91 ? -15.650 5.800 -1.842 1.00 92.81 91 TYR A N 1
ATOM 740 C CA . TYR A 1 91 ? -16.000 5.249 -0.536 1.00 92.81 91 TYR A CA 1
ATOM 741 C C . TYR A 1 91 ? -15.171 5.926 0.572 1.00 92.81 91 TYR A C 1
ATOM 743 O O . TYR A 1 91 ? -14.177 5.352 1.024 1.00 92.81 91 TYR A O 1
ATOM 751 N N . PRO A 1 92 ? -15.532 7.152 0.994 1.00 91.88 92 PRO A N 1
ATOM 752 C CA . PRO A 1 92 ? -14.754 7.910 1.979 1.00 91.88 92 PRO A CA 1
ATOM 753 C C . PRO A 1 92 ? -14.803 7.299 3.386 1.00 91.88 92 PRO A C 1
ATOM 755 O O . PRO A 1 92 ? -13.809 7.352 4.105 1.00 91.88 92 PRO A O 1
ATOM 758 N N . ASP A 1 93 ? -15.913 6.655 3.753 1.00 91.69 93 ASP A N 1
ATOM 759 C CA . ASP A 1 93 ? -16.119 6.074 5.090 1.00 91.69 93 ASP A CA 1
ATOM 760 C C . ASP A 1 93 ? -15.408 4.727 5.285 1.00 91.69 93 ASP A C 1
ATOM 762 O O . ASP A 1 93 ? -15.424 4.135 6.367 1.00 91.69 93 ASP A O 1
ATOM 766 N N . VAL A 1 94 ? -14.804 4.197 4.220 1.00 92.94 94 VAL A N 1
ATOM 767 C CA . VAL A 1 94 ? -14.232 2.857 4.218 1.00 92.94 94 VAL A CA 1
ATOM 768 C C . VAL A 1 94 ? -12.735 2.902 4.556 1.00 92.94 94 VAL A C 1
ATOM 770 O O . VAL A 1 94 ? -11.945 3.482 3.808 1.00 92.94 94 VAL A O 1
ATOM 773 N N . PRO A 1 95 ? -12.285 2.223 5.632 1.00 91.56 95 PRO A N 1
ATOM 774 C CA . PRO A 1 95 ? -10.889 2.255 6.058 1.00 91.56 95 PRO A CA 1
ATOM 775 C C . PRO A 1 95 ? -10.024 1.245 5.279 1.00 91.56 95 PRO A C 1
ATOM 777 O O . PRO A 1 95 ? -9.500 0.286 5.848 1.00 91.56 95 PRO A O 1
ATOM 780 N N . PHE A 1 96 ? -9.831 1.463 3.973 1.00 93.75 96 PHE A N 1
ATOM 781 C CA . PHE A 1 96 ? -9.036 0.574 3.102 1.00 93.75 96 PHE A CA 1
ATOM 782 C C . PHE A 1 96 ? -7.627 0.295 3.644 1.00 93.75 96 PHE A C 1
ATOM 784 O O . PHE A 1 96 ? -7.145 -0.834 3.597 1.00 93.75 96 PHE A O 1
ATOM 791 N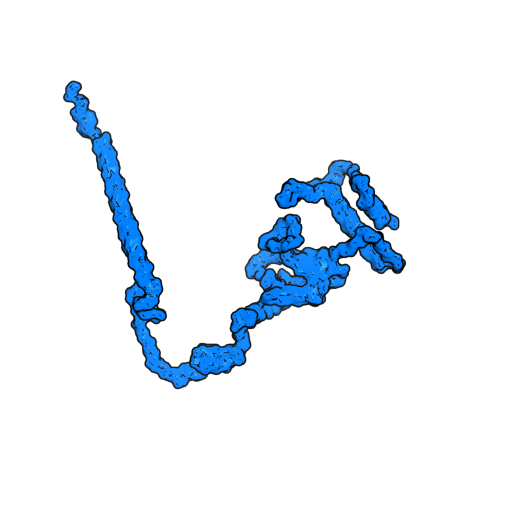 N . MET A 1 97 ? -6.986 1.313 4.223 1.00 92.06 97 MET A N 1
ATOM 792 C CA . MET A 1 97 ? -5.655 1.205 4.825 1.00 92.06 97 MET A CA 1
ATOM 793 C C . MET A 1 97 ? -5.605 0.159 5.941 1.00 92.06 97 MET A C 1
ATOM 795 O O . MET A 1 97 ? -4.697 -0.669 5.971 1.00 92.06 97 MET A O 1
ATOM 799 N N . ALA A 1 98 ? -6.599 0.162 6.833 1.00 92.19 98 ALA A N 1
ATOM 800 C CA . ALA A 1 98 ? -6.663 -0.782 7.945 1.00 92.19 98 ALA A CA 1
ATOM 801 C C . ALA A 1 98 ? -6.837 -2.224 7.450 1.00 92.19 98 ALA A C 1
ATOM 803 O O . ALA A 1 98 ? -6.276 -3.149 8.032 1.00 92.19 98 ALA A O 1
ATOM 804 N N . ILE A 1 99 ? -7.564 -2.410 6.348 1.00 93.75 99 ILE A N 1
ATOM 805 C CA . ILE A 1 99 ? -7.833 -3.725 5.761 1.00 93.75 99 ILE A CA 1
ATOM 806 C C . ILE A 1 99 ? -6.593 -4.264 5.046 1.00 93.75 99 ILE A C 1
ATOM 808 O O . ILE A 1 99 ? -6.218 -5.414 5.257 1.00 93.75 99 ILE A O 1
ATOM 812 N N . ILE A 1 100 ? -5.907 -3.436 4.252 1.00 94.19 100 ILE A N 1
ATOM 813 C CA . ILE A 1 100 ? -4.690 -3.843 3.532 1.00 94.19 100 ILE A CA 1
ATOM 814 C C . ILE A 1 100 ? -3.546 -4.120 4.513 1.00 94.19 100 ILE A C 1
ATOM 816 O O . ILE A 1 100 ? -2.835 -5.115 4.374 1.00 94.19 100 ILE A O 1
ATOM 820 N N . VAL A 1 101 ? -3.366 -3.258 5.519 1.00 93.62 101 VAL A N 1
ATOM 821 C CA . VAL A 1 101 ? -2.273 -3.403 6.488 1.00 93.62 101 VAL A CA 1
ATOM 822 C C . VAL A 1 101 ? -2.566 -4.530 7.484 1.00 93.62 101 VAL A C 1
ATOM 824 O O . VAL A 1 101 ? -1.714 -5.389 7.728 1.00 93.62 101 VAL A O 1
ATOM 827 N N . GLY A 1 102 ? -3.790 -4.574 8.013 1.00 91.12 102 GLY A N 1
ATOM 828 C CA . GLY A 1 102 ? -4.209 -5.498 9.063 1.00 91.12 102 GLY A CA 1
ATOM 829 C C . GLY A 1 102 ? -3.606 -5.179 10.436 1.00 91.12 102 GLY A C 1
ATOM 830 O O . GLY A 1 102 ? -2.752 -4.300 10.589 1.00 91.12 102 GLY A O 1
ATOM 831 N N . ALA A 1 103 ? -4.029 -5.927 11.459 1.00 90.19 103 ALA A N 1
ATOM 832 C CA . ALA A 1 103 ? -3.517 -5.775 12.819 1.00 90.19 103 ALA A CA 1
ATOM 833 C C . ALA A 1 103 ? -1.993 -6.006 12.861 1.00 90.19 103 ALA A C 1
ATOM 835 O O . ALA A 1 103 ? -1.499 -7.045 12.413 1.00 90.19 103 ALA A O 1
ATOM 836 N N . ARG A 1 104 ? -1.240 -5.016 13.371 1.00 87.69 104 ARG A N 1
ATOM 837 C CA . ARG A 1 104 ? 0.241 -5.002 13.423 1.00 87.69 104 ARG A CA 1
ATOM 838 C C . ARG A 1 104 ? 0.939 -5.276 12.074 1.00 87.69 104 ARG A C 1
ATOM 840 O O . ARG A 1 104 ? 2.080 -5.736 12.052 1.00 87.69 104 ARG A O 1
ATOM 847 N N . GLY A 1 105 ? 0.278 -5.017 10.943 1.00 90.75 105 GLY A N 1
ATOM 848 C CA . GLY A 1 105 ? 0.854 -5.283 9.621 1.00 90.75 105 GLY A CA 1
ATOM 849 C C . GLY A 1 105 ? 0.851 -6.761 9.212 1.00 90.75 105 GLY A C 1
ATOM 850 O O . GLY A 1 105 ? 1.567 -7.134 8.284 1.00 90.75 105 GLY A O 1
ATOM 851 N N . THR A 1 106 ? 0.090 -7.623 9.894 1.00 91.12 106 THR A N 1
ATOM 852 C CA . THR A 1 106 ? 0.039 -9.063 9.587 1.00 91.12 106 THR A CA 1
ATOM 853 C C . THR A 1 106 ? -0.472 -9.320 8.169 1.00 91.12 106 THR A C 1
ATOM 855 O O . THR A 1 106 ? 0.144 -10.082 7.423 1.00 91.12 106 THR A O 1
ATOM 858 N N . ASN A 1 107 ? -1.553 -8.645 7.760 1.00 93.00 107 ASN A N 1
ATOM 859 C CA . ASN A 1 107 ? -2.112 -8.823 6.420 1.00 93.00 107 ASN A CA 1
ATOM 860 C C . ASN A 1 107 ? -1.164 -8.280 5.342 1.00 93.00 107 ASN A C 1
ATOM 862 O O . ASN A 1 107 ? -0.962 -8.924 4.318 1.00 93.00 107 ASN A O 1
ATOM 866 N N . HIS A 1 108 ? -0.499 -7.156 5.615 1.00 94.12 108 HIS A N 1
ATOM 867 C CA . HIS A 1 108 ? 0.532 -6.611 4.736 1.00 94.12 108 HIS A CA 1
ATOM 868 C C . HIS A 1 108 ? 1.669 -7.606 4.473 1.00 94.12 108 HIS A C 1
ATOM 870 O O . HIS A 1 108 ? 2.024 -7.852 3.321 1.00 94.12 108 HIS A O 1
ATOM 876 N N . LYS A 1 109 ? 2.213 -8.215 5.537 1.00 94.75 109 LYS A N 1
ATOM 877 C CA . LYS A 1 109 ? 3.275 -9.228 5.425 1.00 94.75 109 LYS A CA 1
ATOM 878 C C . LYS A 1 109 ? 2.801 -10.457 4.653 1.00 94.75 109 LYS A C 1
ATOM 880 O O . LYS A 1 109 ? 3.540 -10.961 3.811 1.00 94.75 109 LYS A O 1
ATOM 885 N N . ARG A 1 110 ? 1.567 -10.909 4.900 1.00 94.25 110 ARG A N 1
ATOM 886 C CA . ARG A 1 110 ? 0.947 -12.018 4.162 1.00 94.25 110 ARG A CA 1
ATOM 887 C C . ARG A 1 110 ? 0.848 -11.708 2.668 1.00 94.25 110 ARG A C 1
ATOM 889 O O . ARG A 1 110 ? 1.292 -12.512 1.858 1.00 94.25 110 ARG A O 1
ATOM 896 N N . LEU A 1 111 ? 0.349 -10.525 2.306 1.00 94.94 111 LEU A N 1
ATOM 897 C CA . LEU A 1 111 ? 0.238 -10.086 0.911 1.00 94.94 111 LEU A CA 1
ATOM 898 C C . LEU A 1 111 ? 1.607 -10.029 0.218 1.00 94.94 111 LEU A C 1
ATOM 900 O O . LEU A 1 111 ? 1.726 -10.458 -0.929 1.00 94.94 111 LEU A O 1
ATOM 904 N N . GLN A 1 112 ? 2.647 -9.542 0.901 1.00 95.81 112 GLN A N 1
ATOM 905 C CA . GLN A 1 112 ? 4.012 -9.533 0.361 1.00 95.81 112 GLN A CA 1
ATOM 906 C C . GLN A 1 112 ? 4.560 -10.954 0.159 1.00 95.81 112 GLN A C 1
ATOM 908 O O . GLN A 1 112 ? 5.137 -11.248 -0.886 1.00 95.81 112 GLN A O 1
ATOM 913 N N . MET A 1 113 ? 4.341 -11.848 1.126 1.00 95.56 113 MET A N 1
ATOM 914 C CA . MET A 1 113 ? 4.807 -13.234 1.068 1.00 95.56 113 MET A CA 1
ATOM 915 C C . MET A 1 113 ? 4.109 -14.041 -0.035 1.00 95.56 113 MET A C 1
ATOM 917 O O . MET A 1 113 ? 4.783 -14.708 -0.814 1.00 95.56 113 MET A O 1
ATOM 921 N N . GLU A 1 114 ? 2.781 -13.957 -0.140 1.00 95.12 114 GLU A N 1
ATOM 922 C CA . GLU A 1 114 ? 1.997 -14.697 -1.142 1.00 95.12 114 GLU A CA 1
ATOM 923 C C . GLU A 1 114 ? 2.258 -14.208 -2.570 1.00 95.12 114 GLU A C 1
ATOM 925 O O . GLU A 1 114 ? 2.296 -15.002 -3.512 1.00 95.12 114 GLU A O 1
ATOM 930 N N . SER A 1 115 ? 2.443 -12.898 -2.746 1.00 95.06 115 SER A N 1
ATOM 931 C CA . SER A 1 115 ? 2.711 -12.328 -4.068 1.00 95.06 115 SER A CA 1
ATOM 932 C C . SER A 1 115 ? 4.180 -12.402 -4.484 1.00 95.06 115 SER A C 1
ATOM 934 O O . SER A 1 115 ? 4.474 -12.333 -5.678 1.00 95.06 115 SER A O 1
ATOM 936 N N . GLY A 1 116 ? 5.107 -12.512 -3.526 1.00 94.00 116 GLY A N 1
ATOM 937 C CA . GLY A 1 116 ? 6.539 -12.342 -3.775 1.00 94.00 116 GLY A CA 1
ATOM 938 C C . GLY A 1 116 ? 6.895 -10.931 -4.261 1.00 94.00 116 GLY A C 1
ATOM 939 O O . GLY A 1 116 ? 7.920 -10.748 -4.917 1.00 94.00 116 GLY A O 1
ATOM 940 N N . CYS A 1 117 ? 6.029 -9.949 -3.996 1.00 96.06 117 CYS A N 1
ATOM 941 C CA . CYS A 1 117 ? 6.214 -8.549 -4.359 1.00 96.06 117 CYS A CA 1
ATOM 942 C C . CYS A 1 117 ? 6.434 -7.697 -3.109 1.00 96.06 117 CYS A C 1
ATOM 944 O O . CYS A 1 117 ? 5.866 -7.941 -2.043 1.00 96.06 117 CYS A O 1
ATOM 946 N N . ARG A 1 118 ? 7.198 -6.617 -3.263 1.00 94.75 118 ARG A N 1
ATOM 947 C CA . ARG A 1 118 ? 7.259 -5.547 -2.271 1.00 94.75 118 ARG A CA 1
ATOM 948 C C . ARG A 1 118 ? 6.038 -4.657 -2.462 1.00 94.75 118 ARG A C 1
ATOM 950 O O . ARG A 1 118 ? 5.902 -3.996 -3.484 1.00 94.75 118 ARG A O 1
ATOM 957 N N . ILE A 1 119 ? 5.153 -4.656 -1.479 1.00 95.12 119 ILE A N 1
ATOM 958 C CA . ILE A 1 119 ? 3.948 -3.823 -1.463 1.00 95.12 119 ILE A CA 1
ATOM 959 C C . ILE A 1 119 ? 4.203 -2.679 -0.491 1.00 95.12 119 ILE A C 1
ATOM 961 O O . ILE A 1 119 ? 4.663 -2.924 0.617 1.00 95.12 119 ILE A O 1
ATOM 965 N N . GLU A 1 120 ? 3.897 -1.450 -0.877 1.00 94.06 120 GLU A N 1
ATOM 966 C CA . GLU A 1 120 ? 3.963 -0.261 -0.030 1.00 94.06 120 GLU A CA 1
ATOM 967 C C . GLU A 1 120 ? 2.741 0.608 -0.290 1.00 94.06 120 GLU A C 1
ATOM 969 O O . GLU A 1 120 ? 2.177 0.586 -1.380 1.00 94.06 120 GLU A O 1
ATOM 974 N N . ILE A 1 121 ? 2.319 1.389 0.698 1.00 93.38 121 ILE A N 1
ATOM 975 C CA . ILE A 1 121 ? 1.234 2.348 0.506 1.00 93.38 121 ILE A CA 1
ATOM 976 C C . ILE A 1 121 ? 1.862 3.736 0.463 1.00 93.38 121 ILE A C 1
ATOM 978 O O . ILE A 1 121 ? 2.643 4.093 1.342 1.00 93.38 121 ILE A O 1
ATOM 982 N N . ARG A 1 122 ? 1.571 4.478 -0.603 1.00 93.50 122 ARG A N 1
ATOM 983 C CA . ARG A 1 122 ? 2.111 5.808 -0.898 1.00 93.50 122 ARG A CA 1
ATOM 984 C C . ARG A 1 122 ? 0.966 6.733 -1.312 1.00 93.50 122 ARG A C 1
ATOM 986 O O . ARG A 1 122 ? -0.181 6.317 -1.456 1.00 93.50 122 ARG A O 1
ATOM 993 N N . GLY A 1 123 ? 1.271 8.002 -1.517 1.00 91.31 123 GLY A N 1
ATOM 994 C CA . GLY A 1 123 ? 0.327 9.033 -1.942 1.00 91.31 123 GLY A CA 1
ATOM 995 C C . GLY A 1 123 ? 0.213 10.187 -0.956 1.00 91.31 123 GLY A C 1
ATOM 996 O O . GLY A 1 123 ? 0.948 10.277 0.030 1.00 91.31 123 GLY A O 1
ATOM 997 N N . LYS A 1 124 ? -0.731 11.081 -1.237 1.00 89.75 124 LYS A N 1
ATOM 998 C CA . LYS A 1 124 ? -0.996 12.279 -0.443 1.00 89.75 124 LYS A CA 1
ATOM 999 C C . LYS A 1 124 ? -1.331 11.942 1.015 1.00 89.75 124 LYS A C 1
ATOM 1001 O O . LYS A 1 124 ? -2.238 11.154 1.290 1.00 89.75 124 LYS A O 1
ATOM 1006 N N . GLY A 1 125 ? -0.622 12.582 1.945 1.00 85.25 125 GLY A N 1
ATOM 1007 C CA . GLY A 1 125 ? -0.812 12.411 3.390 1.00 85.25 125 GLY A CA 1
ATOM 1008 C C . GLY A 1 125 ? -0.169 11.150 3.979 1.00 85.25 125 GLY A C 1
ATOM 1009 O O . GLY A 1 125 ? -0.328 10.899 5.169 1.00 85.25 125 GLY A O 1
ATOM 1010 N N . ILE A 1 126 ? 0.552 10.366 3.173 1.00 87.06 126 ILE A N 1
ATOM 1011 C CA . ILE A 1 126 ? 1.355 9.239 3.645 1.00 87.06 126 ILE A CA 1
ATOM 1012 C C . ILE A 1 126 ? 2.822 9.650 3.555 1.00 87.06 126 ILE A C 1
ATOM 1014 O O . ILE A 1 126 ? 3.292 10.027 2.488 1.00 87.06 126 ILE A O 1
ATOM 1018 N N . ASN A 1 127 ? 3.539 9.567 4.673 1.00 82.38 127 ASN A N 1
ATOM 1019 C CA . ASN A 1 127 ? 4.973 9.836 4.725 1.00 82.38 127 ASN A CA 1
ATOM 1020 C C . ASN A 1 127 ? 5.733 8.512 4.598 1.00 82.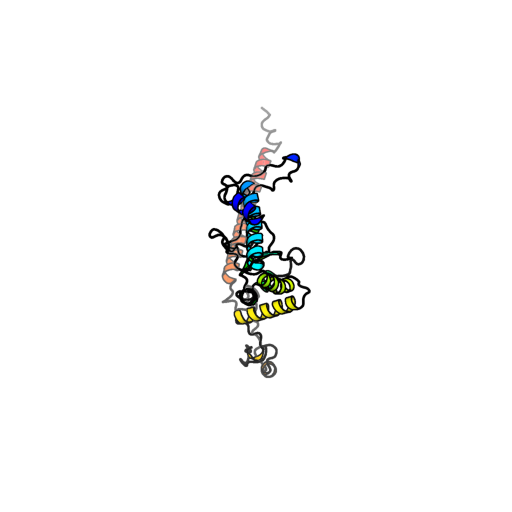38 127 ASN A C 1
ATOM 1022 O O . ASN A 1 127 ? 6.125 7.917 5.601 1.00 82.38 127 ASN A O 1
ATOM 1026 N N . ALA A 1 128 ? 5.904 8.021 3.369 1.00 81.56 128 ALA A N 1
ATOM 1027 C CA . ALA A 1 128 ? 6.740 6.852 3.111 1.00 81.56 128 ALA A CA 1
ATOM 1028 C C . ALA A 1 128 ? 8.186 7.273 2.787 1.00 81.56 128 ALA A C 1
ATOM 1030 O O . ALA A 1 128 ? 8.422 8.191 2.005 1.00 81.56 128 ALA A O 1
ATOM 1031 N N . MET A 1 129 ? 9.161 6.568 3.371 1.00 75.88 129 MET A N 1
ATOM 1032 C CA . MET A 1 129 ? 10.588 6.937 3.337 1.00 75.88 129 MET A CA 1
ATOM 1033 C C . MET A 1 129 ? 11.173 7.048 1.917 1.00 75.88 129 MET A C 1
ATOM 1035 O O . MET A 1 129 ? 12.012 7.902 1.666 1.00 75.88 129 MET A O 1
ATOM 1039 N N . ASN A 1 130 ? 10.692 6.226 0.978 1.00 78.69 130 ASN A N 1
ATOM 1040 C CA . ASN A 1 130 ? 11.172 6.182 -0.410 1.00 78.69 130 ASN A CA 1
ATOM 1041 C C . ASN A 1 130 ? 10.169 6.783 -1.410 1.00 78.69 130 ASN A C 1
ATOM 1043 O O . ASN A 1 130 ? 10.125 6.379 -2.574 1.00 78.69 130 ASN A O 1
ATOM 1047 N N . GLN A 1 131 ? 9.311 7.695 -0.956 1.00 81.38 131 GLN A N 1
ATOM 1048 C CA . GLN A 1 131 ? 8.281 8.290 -1.796 1.00 81.38 131 GLN A CA 1
ATOM 1049 C C . GLN A 1 131 ? 8.806 9.517 -2.533 1.00 81.38 131 GLN A C 1
ATOM 1051 O O . GLN A 1 131 ? 9.280 10.479 -1.930 1.00 81.38 131 GLN A O 1
ATOM 1056 N N . THR A 1 132 ? 8.672 9.499 -3.854 1.00 82.19 132 THR A N 1
ATOM 1057 C CA . THR A 1 132 ? 9.046 10.646 -4.690 1.00 82.19 132 THR A CA 1
ATOM 1058 C C . THR A 1 132 ? 8.062 11.807 -4.516 1.00 82.19 132 THR A C 1
ATOM 1060 O O . THR A 1 132 ? 6.897 11.602 -4.177 1.00 82.19 132 THR A O 1
ATOM 1063 N N . ILE A 1 133 ? 8.496 13.038 -4.801 1.00 80.81 133 ILE A N 1
ATOM 1064 C CA . ILE A 1 133 ? 7.633 14.236 -4.732 1.00 80.81 133 ILE A CA 1
ATOM 1065 C C . ILE A 1 133 ? 6.431 14.103 -5.680 1.00 80.81 133 ILE A C 1
ATOM 1067 O O . ILE A 1 133 ? 5.308 14.459 -5.330 1.00 80.81 133 ILE A O 1
ATOM 1071 N N . GLU A 1 134 ? 6.642 13.513 -6.861 1.00 80.88 134 GLU A N 1
ATOM 1072 C CA . GLU A 1 134 ? 5.563 13.182 -7.798 1.00 80.88 134 GLU A CA 1
ATOM 1073 C C . GLU A 1 134 ? 4.512 12.276 -7.134 1.00 80.88 134 GLU A C 1
ATOM 1075 O O . GLU A 1 134 ? 3.316 12.549 -7.210 1.00 80.88 134 GLU A O 1
ATOM 1080 N N . GLU A 1 135 ? 4.947 11.236 -6.419 1.00 84.12 135 GLU A N 1
ATOM 1081 C CA . GLU A 1 135 ? 4.061 10.311 -5.707 1.00 84.12 135 GLU A CA 1
ATOM 1082 C C . GLU A 1 135 ? 3.379 10.939 -4.490 1.00 84.12 135 GLU A C 1
ATOM 1084 O O . GLU A 1 135 ? 2.291 10.504 -4.133 1.00 84.12 135 GLU A O 1
ATOM 1089 N N . GLN A 1 136 ? 3.971 11.942 -3.838 1.00 85.69 136 GLN A N 1
ATOM 1090 C CA . GLN A 1 136 ? 3.324 12.693 -2.747 1.00 85.69 136 GLN A CA 1
ATOM 1091 C C . GLN A 1 136 ? 2.142 13.530 -3.241 1.00 85.69 136 GLN A C 1
ATOM 1093 O O . GLN A 1 136 ? 1.149 13.682 -2.530 1.00 85.69 136 GLN A O 1
ATOM 1098 N N . ASN A 1 137 ? 2.213 14.012 -4.483 1.00 86.00 137 ASN A N 1
ATOM 1099 C CA . ASN A 1 137 ? 1.126 14.754 -5.117 1.00 86.00 137 ASN A CA 1
ATOM 1100 C C . ASN A 1 137 ? 0.022 13.841 -5.679 1.00 86.00 137 ASN A C 1
ATOM 1102 O O . ASN A 1 137 ? -1.087 14.305 -5.951 1.00 86.00 137 ASN A O 1
ATOM 1106 N N . MET A 1 138 ? 0.294 12.543 -5.846 1.00 88.25 138 MET A N 1
ATOM 1107 C CA . MET A 1 138 ? -0.701 11.572 -6.300 1.00 88.25 138 MET A CA 1
ATOM 1108 C C . MET A 1 138 ? -1.701 11.209 -5.187 1.00 88.25 138 MET A C 1
ATOM 1110 O O . MET A 1 138 ? -1.358 11.236 -4.003 1.00 88.25 138 MET A O 1
ATOM 1114 N N . PRO A 1 139 ? -2.937 10.800 -5.537 1.00 92.31 139 PRO A N 1
ATOM 1115 C CA . PRO A 1 139 ? -3.861 10.193 -4.581 1.00 92.31 139 PRO A CA 1
ATOM 1116 C C . PRO A 1 139 ? -3.240 8.987 -3.866 1.00 92.31 139 PRO A C 1
ATOM 1118 O O . PRO A 1 139 ? -2.284 8.381 -4.363 1.00 92.31 139 PRO A O 1
ATOM 1121 N N . GLN A 1 140 ? -3.806 8.617 -2.715 1.00 93.19 140 GLN A N 1
ATOM 1122 C CA . GLN A 1 140 ? -3.378 7.419 -1.996 1.00 93.19 140 GLN A CA 1
ATOM 1123 C C . GLN A 1 140 ? -3.485 6.187 -2.899 1.00 93.19 140 GLN A C 1
ATOM 1125 O O . GLN A 1 140 ? -4.508 5.953 -3.545 1.00 93.19 140 GLN A O 1
ATOM 1130 N N . HIS A 1 141 ? -2.394 5.437 -2.989 1.00 94.12 141 HIS A N 1
ATOM 1131 C CA . HIS A 1 141 ? -2.246 4.303 -3.883 1.00 94.12 141 HIS A CA 1
ATOM 1132 C C . HIS A 1 141 ? -1.346 3.235 -3.266 1.00 94.12 141 HIS A C 1
ATOM 1134 O O . HIS A 1 141 ? -0.433 3.515 -2.488 1.00 94.12 141 HIS A O 1
ATOM 1140 N N . VAL A 1 142 ? -1.592 1.992 -3.657 1.00 95.19 142 VAL A N 1
ATOM 1141 C CA . VAL A 1 142 ? -0.717 0.866 -3.360 1.00 95.19 142 VAL A CA 1
ATOM 1142 C C . VAL A 1 142 ? 0.343 0.786 -4.454 1.00 95.19 142 VAL A C 1
ATOM 1144 O O . VAL A 1 142 ? 0.025 0.693 -5.642 1.00 95.19 142 VAL A O 1
ATOM 1147 N N . HIS A 1 143 ? 1.604 0.857 -4.052 1.00 94.81 143 HIS A N 1
ATOM 1148 C CA . HIS A 1 143 ? 2.786 0.734 -4.892 1.00 94.81 143 HIS A CA 1
ATOM 1149 C C . HIS A 1 143 ? 3.342 -0.684 -4.766 1.00 94.81 143 HIS A C 1
ATOM 1151 O O . HIS A 1 143 ? 3.733 -1.113 -3.682 1.00 94.81 143 HIS A O 1
ATOM 1157 N N . ILE A 1 144 ? 3.345 -1.422 -5.871 1.00 95.69 144 ILE A N 1
ATOM 1158 C CA . ILE A 1 144 ? 3.752 -2.824 -5.930 1.00 95.69 144 ILE A CA 1
ATOM 1159 C C . ILE A 1 144 ? 5.010 -2.913 -6.785 1.00 95.69 144 ILE A C 1
ATOM 1161 O O . ILE A 1 144 ? 4.985 -2.545 -7.959 1.00 95.69 144 ILE A O 1
ATOM 1165 N N . GLU A 1 145 ? 6.092 -3.433 -6.220 1.00 94.31 145 GLU A N 1
ATOM 1166 C CA . GLU A 1 145 ? 7.335 -3.719 -6.930 1.00 94.31 145 GLU A CA 1
ATOM 1167 C C . GLU A 1 145 ? 7.568 -5.230 -6.991 1.00 94.31 145 GLU A C 1
ATOM 1169 O O . GLU A 1 145 ? 7.521 -5.913 -5.967 1.00 94.31 145 GLU A O 1
ATOM 1174 N N . GLY A 1 146 ? 7.850 -5.756 -8.180 1.00 93.38 146 GLY A N 1
ATOM 1175 C CA . GLY A 1 146 ? 8.087 -7.182 -8.395 1.00 93.38 146 GLY A CA 1
ATOM 1176 C C . GLY A 1 146 ? 9.168 -7.454 -9.437 1.00 93.38 146 GLY A C 1
ATOM 1177 O O . GLY A 1 146 ? 9.466 -6.619 -10.291 1.00 93.38 146 GLY A O 1
ATOM 1178 N N . ASP A 1 147 ? 9.756 -8.647 -9.381 1.00 88.69 147 ASP A N 1
ATOM 1179 C CA . ASP A 1 147 ? 10.822 -9.058 -10.306 1.00 88.69 147 ASP A CA 1
ATOM 1180 C C . ASP A 1 147 ? 10.300 -9.657 -11.618 1.00 88.69 147 ASP A C 1
ATOM 1182 O O . ASP A 1 147 ? 11.029 -9.690 -12.617 1.00 88.69 147 ASP A O 1
ATOM 1186 N N . THR A 1 148 ? 9.063 -10.157 -11.610 1.00 88.81 148 THR A N 1
ATOM 1187 C CA . THR A 1 148 ? 8.388 -10.795 -12.745 1.00 88.81 148 THR A CA 1
ATOM 1188 C C . THR A 1 148 ? 6.980 -10.234 -12.909 1.00 88.81 148 THR A C 1
ATOM 1190 O O . THR A 1 148 ? 6.335 -9.806 -11.949 1.00 88.81 148 THR A O 1
ATOM 1193 N N . GLU A 1 149 ? 6.480 -10.252 -14.142 1.00 89.50 149 GLU A N 1
ATOM 1194 C CA . GLU A 1 149 ? 5.122 -9.797 -14.443 1.00 89.50 149 GLU A CA 1
ATOM 1195 C C . GLU A 1 149 ? 4.063 -10.712 -13.810 1.00 89.50 149 GLU A C 1
ATOM 1197 O O . GLU A 1 149 ? 3.057 -10.232 -13.293 1.00 89.50 149 GLU A O 1
ATOM 1202 N N . ALA A 1 150 ? 4.338 -12.018 -13.728 1.00 91.94 150 ALA A N 1
ATOM 1203 C CA . ALA A 1 150 ? 3.477 -12.978 -13.041 1.00 91.94 150 ALA A CA 1
ATOM 1204 C C . ALA A 1 150 ? 3.271 -12.625 -11.556 1.00 91.94 150 ALA A C 1
ATOM 1206 O O . ALA A 1 150 ? 2.147 -12.705 -11.062 1.00 91.94 150 ALA A O 1
ATOM 1207 N N . ASN A 1 151 ? 4.322 -12.189 -10.850 1.00 94.00 151 ASN A N 1
ATOM 1208 C CA . ASN A 1 151 ? 4.208 -11.776 -9.448 1.00 94.00 151 ASN A CA 1
ATOM 1209 C C . ASN A 1 151 ? 3.366 -10.497 -9.305 1.00 94.00 151 ASN A C 1
ATOM 1211 O O . ASN A 1 151 ? 2.548 -10.395 -8.391 1.00 94.00 151 ASN A O 1
ATOM 1215 N N . LEU A 1 152 ? 3.494 -9.544 -10.237 1.00 94.44 152 LEU A N 1
ATOM 1216 C CA . LEU A 1 152 ? 2.652 -8.343 -10.253 1.00 94.44 152 LEU A CA 1
ATOM 1217 C C . LEU A 1 152 ? 1.179 -8.663 -10.516 1.00 94.44 152 LEU A C 1
ATOM 1219 O O . LEU A 1 152 ? 0.307 -8.074 -9.875 1.00 94.44 152 LEU A O 1
ATOM 1223 N N . ILE A 1 153 ? 0.888 -9.588 -11.433 1.00 95.56 153 ILE A N 1
ATOM 1224 C CA . ILE A 1 153 ? -0.483 -10.034 -11.715 1.00 95.56 153 ILE A CA 1
ATOM 1225 C C . ILE A 1 153 ? -1.081 -10.693 -10.469 1.00 95.56 153 ILE A C 1
ATOM 1227 O O . ILE A 1 153 ? -2.176 -10.317 -10.058 1.00 95.56 153 ILE A O 1
ATOM 1231 N N . LYS A 1 154 ? -0.334 -11.588 -9.808 1.00 96.00 154 LYS A N 1
ATOM 1232 C CA . LYS A 1 154 ? -0.754 -12.206 -8.539 1.00 96.00 154 LYS A CA 1
ATOM 1233 C C . LYS A 1 154 ? -1.017 -11.166 -7.449 1.00 96.00 154 LYS A C 1
ATOM 1235 O O . LYS A 1 154 ? -2.071 -11.196 -6.826 1.00 96.00 154 LYS A O 1
ATOM 1240 N N . ALA A 1 155 ? -0.099 -10.217 -7.248 1.00 96.00 155 ALA A N 1
ATOM 1241 C CA . ALA A 1 155 ? -0.272 -9.139 -6.272 1.00 96.00 155 ALA A CA 1
ATOM 1242 C C . ALA A 1 155 ? -1.523 -8.297 -6.560 1.00 96.00 155 ALA A C 1
ATOM 1244 O O . ALA A 1 155 ? -2.271 -7.962 -5.647 1.00 96.00 155 ALA A O 1
ATOM 1245 N N . THR A 1 156 ? -1.759 -7.981 -7.836 1.00 95.62 156 THR A N 1
ATOM 1246 C CA . THR A 1 156 ? -2.942 -7.230 -8.270 1.00 95.62 156 THR A CA 1
ATOM 1247 C C . THR A 1 156 ? -4.219 -8.000 -7.937 1.00 95.62 156 THR A C 1
ATOM 1249 O O . THR A 1 156 ? -5.108 -7.439 -7.306 1.00 95.62 156 THR A O 1
ATOM 1252 N N . ALA A 1 157 ? -4.276 -9.286 -8.289 1.00 95.56 157 ALA A N 1
ATOM 1253 C CA . ALA A 1 157 ? -5.442 -10.133 -8.057 1.00 95.56 157 ALA A CA 1
ATOM 1254 C C . ALA A 1 157 ? -5.776 -10.302 -6.564 1.00 95.56 157 ALA A C 1
ATOM 1256 O O . ALA A 1 157 ? -6.940 -10.444 -6.214 1.00 95.56 157 ALA A O 1
ATOM 1257 N N . LEU A 1 158 ? -4.775 -10.254 -5.677 1.00 94.38 158 LEU A N 1
ATOM 1258 C CA . LEU A 1 158 ? -4.988 -10.282 -4.225 1.00 94.38 158 LEU A CA 1
ATOM 1259 C C . LEU A 1 158 ? -5.467 -8.935 -3.658 1.00 94.38 158 LEU A C 1
ATOM 1261 O O . LEU A 1 158 ? -6.143 -8.910 -2.632 1.00 94.38 158 LEU A O 1
ATOM 1265 N N . LEU A 1 159 ? -5.095 -7.817 -4.287 1.00 95.06 159 LEU A N 1
ATOM 1266 C CA . LEU A 1 159 ? -5.376 -6.466 -3.789 1.00 95.06 159 LEU A CA 1
ATOM 1267 C C . LEU A 1 159 ? -6.683 -5.879 -4.328 1.00 95.06 159 LEU A C 1
ATOM 1269 O O . LEU A 1 159 ? -7.371 -5.192 -3.580 1.00 95.06 159 LEU A O 1
ATOM 1273 N N . GLU A 1 160 ? -7.038 -6.134 -5.590 1.00 93.94 160 GLU A N 1
ATOM 1274 C CA . GLU A 1 160 ? -8.275 -5.626 -6.205 1.00 93.94 160 GLU A CA 1
ATOM 1275 C C . GLU A 1 160 ? -9.538 -5.971 -5.387 1.00 93.94 160 GLU A C 1
ATOM 1277 O O . GLU A 1 160 ? -10.306 -5.050 -5.097 1.00 93.94 160 GLU A O 1
ATOM 1282 N N . PRO A 1 161 ? -9.724 -7.213 -4.889 1.00 94.06 161 PRO A N 1
ATOM 1283 C CA . PRO A 1 161 ? -10.865 -7.565 -4.039 1.00 94.06 161 PRO A CA 1
ATOM 1284 C C . PRO A 1 161 ? -10.911 -6.813 -2.703 1.00 94.06 161 PRO A C 1
ATOM 1286 O O . PRO A 1 161 ? -11.979 -6.647 -2.124 1.00 94.06 161 PRO A O 1
ATOM 1289 N N . LEU A 1 162 ? -9.763 -6.356 -2.191 1.00 93.38 162 LEU A N 1
ATOM 1290 C CA . LEU A 1 162 ? -9.670 -5.601 -0.934 1.00 93.38 162 LEU A CA 1
ATOM 1291 C C . LEU A 1 162 ? -9.956 -4.104 -1.118 1.00 93.38 162 LEU A C 1
ATOM 1293 O O . LEU A 1 162 ? -10.073 -3.374 -0.132 1.00 93.38 162 LEU A O 1
ATOM 1297 N N . LEU A 1 163 ? -10.047 -3.635 -2.364 1.00 93.81 163 LEU A N 1
ATOM 1298 C CA . LEU A 1 163 ? -10.348 -2.246 -2.709 1.00 93.81 163 LEU A CA 1
ATOM 1299 C C . LEU A 1 163 ? -11.818 -2.036 -3.095 1.00 93.81 163 LEU A C 1
ATOM 1301 O O . LEU A 1 163 ? -12.232 -0.891 -3.272 1.00 93.81 163 LEU A O 1
ATOM 1305 N N . ASP A 1 164 ? -12.609 -3.106 -3.184 1.00 92.81 164 ASP A N 1
ATOM 1306 C CA . ASP A 1 164 ? -14.039 -3.044 -3.470 1.00 92.81 164 ASP A CA 1
ATOM 1307 C C . ASP A 1 164 ? -14.870 -3.461 -2.243 1.00 92.81 164 ASP A C 1
ATOM 1309 O O . ASP A 1 164 ? -14.916 -4.645 -1.906 1.00 92.81 164 ASP A O 1
ATOM 1313 N N . PRO A 1 165 ? -15.581 -2.521 -1.589 1.00 91.50 165 PRO A N 1
ATOM 1314 C CA . PRO A 1 165 ? -16.432 -2.824 -0.441 1.00 91.50 165 PRO A CA 1
ATOM 1315 C C . PRO A 1 165 ? -17.568 -3.812 -0.723 1.00 91.50 165 PRO A C 1
ATOM 1317 O O . PRO A 1 165 ? -18.106 -4.395 0.216 1.00 91.50 165 PRO A O 1
ATOM 1320 N N . THR A 1 166 ? -17.964 -3.975 -1.989 1.00 92.06 166 THR A N 1
ATOM 1321 C CA . THR A 1 166 ? -19.050 -4.883 -2.383 1.00 92.06 166 THR A CA 1
ATOM 1322 C C . THR A 1 166 ? -18.591 -6.335 -2.507 1.00 92.06 166 THR A C 1
ATOM 1324 O O . THR A 1 166 ? -19.417 -7.248 -2.482 1.00 92.06 166 THR A O 1
ATOM 1327 N N . HIS A 1 167 ? -17.280 -6.569 -2.602 1.00 93.19 167 HIS A N 1
ATOM 1328 C CA . HIS A 1 167 ? -16.728 -7.902 -2.782 1.00 93.19 167 HIS A CA 1
ATOM 1329 C C . HIS A 1 167 ? -16.784 -8.711 -1.468 1.00 93.19 167 HIS A C 1
ATOM 1331 O O . HIS A 1 167 ? -16.455 -8.184 -0.402 1.00 93.19 167 HIS A O 1
ATOM 1337 N N . PRO A 1 168 ? -17.127 -10.014 -1.491 1.00 92.75 168 PRO A N 1
ATOM 1338 C CA . PRO A 1 168 ? -17.186 -10.836 -0.275 1.00 92.75 168 PRO A CA 1
ATOM 1339 C C . PRO A 1 168 ? -15.843 -10.916 0.473 1.00 92.75 168 PRO A C 1
ATOM 1341 O O . PRO A 1 168 ? -15.808 -10.973 1.704 1.00 92.75 168 PRO A O 1
ATOM 1344 N N . ASP A 1 169 ? -14.722 -10.876 -0.251 1.00 91.00 169 ASP A N 1
ATOM 1345 C CA . ASP A 1 169 ? -13.384 -10.901 0.361 1.00 91.00 169 ASP A CA 1
ATOM 1346 C C . ASP A 1 169 ? -13.078 -9.651 1.176 1.00 91.00 169 ASP A C 1
ATOM 1348 O O . ASP A 1 169 ? -12.369 -9.738 2.178 1.00 91.00 169 ASP A O 1
ATOM 1352 N N . PHE A 1 170 ? -13.652 -8.508 0.800 1.00 92.75 170 PHE A N 1
ATOM 1353 C CA . PHE A 1 170 ? -13.511 -7.277 1.557 1.00 92.75 170 PHE A CA 1
ATOM 1354 C C . PHE A 1 170 ? -14.132 -7.417 2.949 1.00 92.75 170 PHE A C 1
ATOM 1356 O O . PHE A 1 170 ? -13.483 -7.143 3.962 1.00 92.75 170 PHE A O 1
ATOM 1363 N N . ALA A 1 171 ? -15.376 -7.903 3.008 1.00 91.50 171 ALA A N 1
ATOM 1364 C CA . ALA A 1 171 ? -16.080 -8.139 4.265 1.00 91.50 171 ALA A CA 1
ATOM 1365 C C . ALA A 1 171 ? -15.331 -9.155 5.142 1.00 91.50 171 ALA A C 1
ATOM 1367 O O . ALA A 1 171 ? -15.146 -8.929 6.340 1.00 91.50 171 ALA A O 1
ATOM 1368 N N . ARG A 1 172 ? -14.822 -10.230 4.527 1.00 91.81 172 ARG A N 1
ATOM 1369 C CA . ARG A 1 172 ? -14.016 -11.257 5.198 1.00 91.81 172 ARG A CA 1
ATOM 1370 C C . ARG A 1 172 ? -12.726 -10.688 5.789 1.00 91.81 172 ARG A C 1
ATOM 1372 O O . ARG A 1 172 ? -12.438 -10.915 6.961 1.00 91.81 172 ARG A O 1
ATOM 1379 N N . ALA A 1 173 ? -11.961 -9.933 5.001 1.00 91.62 173 ALA A N 1
ATOM 1380 C CA . ALA A 1 173 ? -10.703 -9.331 5.436 1.00 91.62 173 ALA A CA 1
ATOM 1381 C C . ALA A 1 173 ? -10.922 -8.289 6.541 1.00 91.62 173 ALA A C 1
ATOM 1383 O O . ALA A 1 173 ? -10.142 -8.224 7.491 1.00 91.62 173 ALA A O 1
ATOM 1384 N N . ARG A 1 174 ? -12.013 -7.517 6.460 1.00 91.75 174 ARG A N 1
ATOM 1385 C CA . ARG A 1 174 ? -12.419 -6.577 7.509 1.00 91.75 174 ARG A CA 1
ATOM 1386 C C . ARG A 1 174 ? -12.747 -7.295 8.820 1.00 91.75 174 ARG A C 1
ATOM 1388 O O . ARG A 1 174 ? -12.258 -6.872 9.865 1.00 91.75 174 ARG A O 1
ATOM 1395 N N . ALA A 1 175 ? -13.544 -8.363 8.769 1.00 91.25 175 ALA A N 1
ATOM 1396 C CA . ALA A 1 175 ? -13.914 -9.146 9.948 1.00 91.25 175 ALA A CA 1
ATOM 1397 C C . ALA A 1 175 ? -12.685 -9.796 10.603 1.00 91.25 175 ALA A C 1
ATOM 1399 O O . ALA A 1 175 ? -12.458 -9.616 11.798 1.00 91.25 175 ALA A O 1
ATOM 1400 N N . LEU A 1 176 ? -11.841 -10.454 9.802 1.00 90.56 176 LEU A N 1
ATOM 1401 C CA . LEU A 1 176 ? -10.606 -11.078 10.277 1.00 90.56 176 LEU A CA 1
ATOM 1402 C C . LEU A 1 176 ? -9.645 -10.046 10.883 1.00 90.56 176 LEU A C 1
ATOM 1404 O O . LEU A 1 176 ? -9.048 -10.290 11.927 1.00 90.56 176 LEU A O 1
ATOM 1408 N N . GLY A 1 177 ? -9.501 -8.878 10.250 1.00 91.12 177 GLY A N 1
ATOM 1409 C CA . GLY A 1 177 ? -8.651 -7.804 10.758 1.00 91.12 177 GLY A CA 1
ATOM 1410 C C . GLY A 1 177 ? -9.118 -7.269 12.113 1.00 91.12 177 GLY A C 1
ATOM 1411 O O . GLY A 1 177 ? -8.286 -7.010 12.984 1.00 91.12 177 GLY A O 1
ATOM 1412 N N . LEU A 1 178 ? -10.435 -7.146 12.312 1.00 89.50 178 LEU A N 1
ATOM 1413 C CA . LEU A 1 178 ? -11.019 -6.714 13.582 1.00 89.50 178 LEU A CA 1
ATOM 1414 C C . LEU A 1 178 ? -10.821 -7.763 14.685 1.00 89.50 178 LEU A C 1
ATOM 1416 O O . LEU A 1 178 ? -10.427 -7.413 15.796 1.00 89.50 178 LEU A O 1
ATOM 1420 N N . GLU A 1 179 ? -11.033 -9.041 14.369 1.00 89.69 179 GLU A N 1
ATOM 1421 C CA . GLU A 1 179 ? -10.799 -10.150 15.298 1.00 89.69 179 GLU A CA 1
ATOM 1422 C C . GLU A 1 179 ? -9.324 -10.232 15.716 1.00 89.69 179 GLU A C 1
ATOM 1424 O O . GLU A 1 179 ? -9.008 -10.279 16.904 1.00 89.69 179 GLU A O 1
ATOM 1429 N N . GLN A 1 180 ? -8.404 -10.164 14.751 1.00 89.44 180 GLN A N 1
ATOM 1430 C CA . GLN A 1 180 ? -6.967 -10.160 15.025 1.00 89.44 180 GLN A CA 1
ATOM 1431 C C . GLN A 1 180 ? -6.560 -8.974 15.899 1.00 89.44 180 GLN A C 1
ATOM 1433 O O . GLN A 1 180 ? -5.727 -9.132 16.790 1.00 89.44 180 GLN A O 1
ATOM 1438 N N . LEU A 1 181 ? -7.142 -7.793 15.667 1.00 89.44 181 LEU A N 1
ATOM 1439 C CA . LEU A 1 181 ? -6.879 -6.608 16.477 1.00 89.44 181 LEU A CA 1
ATOM 1440 C C . LEU A 1 181 ? -7.369 -6.785 17.920 1.00 89.44 181 LEU A C 1
ATOM 1442 O O . LEU A 1 181 ? -6.660 -6.400 18.849 1.00 89.44 181 LEU A O 1
ATOM 1446 N N . ALA A 1 182 ? -8.543 -7.391 18.110 1.00 89.25 182 ALA A N 1
ATOM 1447 C CA . ALA A 1 182 ? -9.083 -7.698 19.430 1.00 89.25 182 ALA A CA 1
ATOM 1448 C C . ALA A 1 182 ? -8.126 -8.610 20.214 1.00 89.25 182 ALA A C 1
ATOM 1450 O O . ALA A 1 182 ? -7.698 -8.241 21.308 1.00 89.25 182 ALA A O 1
ATOM 1451 N N . VAL A 1 183 ? -7.690 -9.717 19.603 1.00 87.69 183 VAL A N 1
ATOM 1452 C CA . VAL A 1 183 ? -6.725 -10.657 20.202 1.00 87.69 183 VAL A CA 1
ATOM 1453 C C . VAL A 1 183 ? -5.407 -9.959 20.547 1.00 87.69 183 VAL A C 1
ATOM 1455 O O . VAL A 1 183 ? -4.875 -10.111 21.645 1.00 87.69 183 VAL A O 1
ATOM 1458 N N . VAL A 1 184 ? -4.892 -9.142 19.626 1.00 86.31 184 VAL A N 1
ATOM 1459 C CA . VAL A 1 184 ? -3.656 -8.362 19.787 1.00 86.31 184 VAL A CA 1
ATOM 1460 C C . VAL A 1 184 ? -3.711 -7.398 20.977 1.00 86.31 184 VAL A C 1
ATOM 1462 O O . VAL A 1 184 ? -2.686 -7.195 21.637 1.00 86.31 184 VAL A O 1
ATOM 1465 N N . ASN A 1 185 ? -4.886 -6.829 21.241 1.00 87.12 185 ASN A N 1
ATOM 1466 C CA . ASN A 1 185 ? -5.146 -5.899 22.336 1.00 87.12 185 ASN A CA 1
ATOM 1467 C C . ASN A 1 185 ? -5.594 -6.605 23.631 1.00 87.12 185 ASN A C 1
ATOM 1469 O O . ASN A 1 185 ? -5.957 -5.934 24.592 1.00 87.12 185 ASN A O 1
ATOM 1473 N N . GLY A 1 186 ? -5.574 -7.943 23.669 1.00 80.62 186 GLY A N 1
ATOM 1474 C CA . GLY A 1 186 ? -5.957 -8.729 24.843 1.00 80.62 186 GLY A CA 1
ATOM 1475 C C . GLY A 1 186 ? -7.468 -8.864 25.050 1.00 80.62 186 GLY A C 1
ATOM 1476 O O . GLY A 1 186 ? -7.896 -9.422 26.060 1.00 80.62 186 GLY A O 1
ATOM 1477 N N . TYR A 1 187 ? -8.289 -8.404 24.102 1.00 79.62 187 TYR A N 1
ATOM 1478 C CA . TYR A 1 187 ? -9.715 -8.698 24.108 1.00 79.62 187 TYR A CA 1
ATOM 1479 C C . TYR A 1 187 ? -9.929 -10.135 23.655 1.00 79.62 187 TYR A C 1
ATOM 1481 O O . TYR A 1 187 ? -9.499 -10.560 22.583 1.00 79.62 187 TYR A O 1
ATOM 1489 N N . THR A 1 188 ? -10.632 -10.887 24.487 1.00 72.00 188 THR A N 1
ATOM 1490 C CA . THR A 1 188 ? -10.998 -12.258 24.174 1.00 72.00 188 THR A CA 1
ATOM 1491 C C . THR A 1 188 ? -12.283 -12.271 23.354 1.00 72.00 188 THR A C 1
ATOM 1493 O O . THR A 1 188 ? -13.336 -11.877 23.847 1.00 72.00 188 THR A O 1
ATOM 1496 N N . THR A 1 189 ? -12.209 -12.742 22.110 1.00 69.62 189 THR A N 1
ATOM 1497 C CA . THR A 1 189 ? -13.376 -12.881 21.219 1.00 69.62 189 THR A CA 1
ATOM 1498 C C . THR A 1 189 ? -14.135 -14.190 21.433 1.00 69.62 189 THR A C 1
ATOM 1500 O O . THR A 1 189 ? -15.323 -14.277 21.134 1.00 69.62 189 THR A O 1
ATOM 1503 N N . GLN A 1 190 ? -13.471 -15.216 21.969 1.00 75.94 190 GLN A N 1
ATOM 1504 C CA . GLN A 1 190 ? -14.058 -16.537 22.177 1.00 75.94 190 GLN A CA 1
ATOM 1505 C C . GLN A 1 190 ? -14.686 -16.651 23.569 1.00 75.94 190 GLN A C 1
ATOM 1507 O O . GLN A 1 190 ? -13.971 -16.574 24.566 1.00 75.94 190 GLN A O 1
ATOM 1512 N N . LEU A 1 191 ? -15.992 -16.930 23.637 1.00 72.62 191 LEU A N 1
ATOM 1513 C CA . LEU A 1 191 ? -16.753 -17.114 24.887 1.00 72.62 191 LEU A CA 1
ATOM 1514 C C . LEU A 1 191 ? -16.049 -18.020 25.908 1.00 72.62 191 LEU A C 1
ATOM 1516 O O . LEU A 1 191 ? -15.986 -17.678 27.084 1.00 72.62 191 LEU A O 1
ATOM 1520 N N . GLN A 1 192 ? -15.443 -19.119 25.452 1.00 75.19 192 GLN A N 1
ATOM 1521 C CA . GLN A 1 192 ? -14.700 -20.081 26.279 1.00 75.19 192 GLN A CA 1
ATOM 1522 C C . GLN A 1 192 ? -13.514 -19.496 27.061 1.00 75.19 192 GLN A C 1
ATOM 1524 O O . GLN A 1 192 ? -13.115 -20.061 28.071 1.00 75.19 192 GLN A O 1
ATOM 1529 N N . HIS A 1 193 ? -12.958 -18.368 26.624 1.00 73.06 193 HIS A N 1
ATOM 1530 C CA . HIS A 1 193 ? -11.852 -17.691 27.299 1.00 73.06 193 HIS A CA 1
ATOM 1531 C C . HIS A 1 193 ? -12.322 -16.428 28.053 1.00 73.06 193 HIS A C 1
ATOM 1533 O O . HIS A 1 193 ? -11.534 -15.804 28.764 1.00 73.06 193 HIS A O 1
ATOM 1539 N N . ILE A 1 194 ? -13.595 -16.027 27.904 1.00 76.31 194 ILE A N 1
ATOM 1540 C CA . ILE A 1 194 ? -14.171 -14.874 28.606 1.00 76.31 194 ILE A CA 1
ATOM 1541 C C . ILE A 1 194 ? -14.387 -15.269 30.061 1.00 76.31 194 ILE A C 1
ATOM 1543 O O . ILE A 1 194 ? -15.171 -16.172 30.349 1.00 76.31 194 ILE A O 1
ATOM 1547 N N . ARG A 1 195 ? -13.698 -14.578 30.974 1.00 78.06 195 ARG A N 1
ATOM 1548 C CA . ARG A 1 195 ? -13.856 -14.753 32.418 1.00 78.06 195 ARG A CA 1
ATOM 1549 C C . ARG A 1 195 ? -14.948 -13.816 32.935 1.00 78.06 195 ARG A C 1
ATOM 1551 O O . ARG A 1 195 ? -14.866 -12.603 32.744 1.00 78.06 195 ARG A O 1
ATOM 1558 N N . CYS A 1 196 ? -15.957 -14.365 33.599 1.00 79.94 196 CYS A N 1
ATOM 1559 C CA . CYS A 1 196 ? -17.033 -13.590 34.202 1.00 79.94 196 CYS A CA 1
ATOM 1560 C C . CYS A 1 196 ? -16.497 -12.724 35.352 1.00 79.94 196 CYS A C 1
ATOM 1562 O O . CYS A 1 196 ? -15.840 -13.229 36.258 1.00 79.94 196 CYS A O 1
ATOM 1564 N N . GLY A 1 197 ? -16.802 -11.424 35.355 1.00 78.38 197 GLY A N 1
ATOM 1565 C CA . GLY A 1 197 ? -16.353 -10.502 36.409 1.00 78.38 197 GLY A CA 1
ATOM 1566 C C . GLY A 1 197 ? -16.979 -10.741 37.791 1.00 78.38 197 GLY A C 1
ATOM 1567 O O . GLY A 1 197 ? -16.565 -10.107 38.752 1.00 78.38 197 GLY A O 1
ATOM 1568 N N . LEU A 1 198 ? -17.967 -11.637 37.891 1.00 81.31 198 LEU A N 1
ATOM 1569 C CA . LEU A 1 198 ? -18.770 -11.857 39.098 1.00 81.31 198 LEU A CA 1
ATOM 1570 C C . LEU A 1 198 ? -18.459 -13.199 39.759 1.00 81.31 198 LEU A C 1
ATOM 1572 O O . LEU A 1 198 ? -18.128 -13.238 40.936 1.00 81.31 198 LEU A O 1
ATOM 1576 N N . CYS A 1 199 ? -18.511 -14.291 38.993 1.00 84.44 199 CYS A N 1
ATOM 1577 C CA . CYS A 1 199 ? -18.215 -15.639 39.490 1.00 84.44 199 CYS A CA 1
ATOM 1578 C C . CYS A 1 199 ? -16.828 -16.152 39.073 1.00 84.44 199 CYS A C 1
ATOM 1580 O O . CYS A 1 199 ? -16.449 -17.260 39.438 1.00 84.44 199 CYS A O 1
ATOM 1582 N N . GLN A 1 200 ? -16.076 -15.382 38.274 1.00 80.06 200 GLN A N 1
ATOM 1583 C CA . GLN A 1 200 ? -14.754 -15.738 37.737 1.00 80.06 200 GLN A CA 1
ATOM 1584 C C . GLN A 1 200 ? -14.696 -17.018 36.885 1.00 80.06 200 GLN A C 1
ATOM 1586 O O . GLN A 1 200 ? -13.614 -17.393 36.429 1.00 80.06 200 GLN A O 1
ATOM 1591 N N . ALA A 1 201 ? -15.833 -17.655 36.604 1.00 79.94 201 ALA A N 1
ATOM 1592 C CA . ALA A 1 201 ? -15.912 -18.784 35.691 1.00 79.94 201 ALA A CA 1
ATOM 1593 C C . ALA A 1 201 ? -15.734 -18.330 34.234 1.00 79.94 201 ALA A C 1
ATOM 1595 O O . ALA A 1 201 ? -16.031 -17.187 33.876 1.00 79.94 201 ALA A O 1
ATOM 1596 N N . MET A 1 202 ? -15.225 -19.231 33.394 1.00 81.06 202 MET A N 1
ATOM 1597 C CA . MET A 1 202 ? -15.066 -18.990 31.960 1.00 81.06 202 MET A CA 1
ATOM 1598 C C . MET A 1 202 ? -16.309 -19.454 31.187 1.00 81.06 202 MET A C 1
ATOM 1600 O O . MET A 1 202 ? -17.007 -20.359 31.640 1.00 81.06 202 MET A O 1
ATOM 1604 N N . GLY A 1 203 ? -16.586 -18.864 30.021 1.00 84.25 203 GLY A N 1
ATOM 1605 C CA . GLY A 1 203 ? -17.629 -19.362 29.111 1.00 84.25 203 GLY A CA 1
ATOM 1606 C C . GLY A 1 203 ? -18.899 -18.515 29.000 1.00 84.25 203 GLY A C 1
ATOM 1607 O O . GLY A 1 203 ? -19.772 -18.871 28.215 1.00 84.25 203 GLY A O 1
ATOM 1608 N N . HIS A 1 204 ? -19.028 -17.410 29.744 1.00 81.94 204 HIS A N 1
ATOM 1609 C CA . HIS A 1 204 ? -20.201 -16.528 29.676 1.00 81.94 204 HIS A CA 1
ATOM 1610 C C . HIS A 1 204 ? -19.863 -15.066 30.004 1.00 81.94 204 HIS A C 1
ATOM 1612 O O . HIS A 1 204 ? -18.887 -14.761 30.692 1.00 81.94 204 HIS A O 1
ATOM 1618 N N . HIS A 1 205 ? -20.701 -14.145 29.523 1.00 78.25 205 HIS A N 1
ATOM 1619 C CA . HIS A 1 205 ? -20.628 -12.730 29.888 1.00 78.25 205 HIS A CA 1
ATOM 1620 C C . HIS A 1 205 ? -21.244 -12.488 31.272 1.00 78.25 205 HIS A C 1
ATOM 1622 O O . HIS A 1 205 ? -22.181 -13.177 31.660 1.00 78.25 205 HIS A O 1
ATOM 1628 N N . ALA A 1 206 ? -20.783 -11.452 31.980 1.00 75.44 206 ALA A N 1
ATOM 1629 C CA . ALA A 1 206 ? -21.288 -11.070 33.306 1.00 75.44 206 ALA A CA 1
ATOM 1630 C C . ALA A 1 206 ? -22.825 -10.924 33.376 1.00 75.44 206 ALA A C 1
ATOM 1632 O O . ALA A 1 206 ? -23.426 -11.258 34.390 1.00 75.44 206 ALA A O 1
ATOM 1633 N N . SER A 1 207 ? -23.463 -10.490 32.286 1.00 76.50 207 SER A N 1
ATOM 1634 C CA . SER A 1 207 ? -24.920 -10.329 32.171 1.00 76.50 207 SER A CA 1
ATOM 1635 C C . SER A 1 207 ? -25.710 -11.639 32.084 1.00 76.50 207 SER A C 1
ATOM 1637 O O . SER A 1 207 ? -26.911 -11.639 32.320 1.00 76.50 207 SER A O 1
ATOM 1639 N N . GLN A 1 208 ? -25.058 -12.745 31.728 1.00 76.88 208 GLN A N 1
ATOM 1640 C CA . GLN A 1 208 ? -25.661 -14.076 31.576 1.00 76.88 208 GLN A CA 1
ATOM 1641 C C . GLN A 1 208 ? -25.111 -15.040 32.631 1.00 76.88 208 GLN A C 1
ATOM 1643 O O . GLN A 1 208 ? -25.096 -16.253 32.433 1.00 76.88 208 GLN A O 1
ATOM 1648 N N . CYS A 1 209 ? -24.600 -14.495 33.737 1.00 76.69 209 CYS A N 1
ATOM 1649 C CA . CYS A 1 209 ? -24.042 -15.289 34.812 1.00 76.69 209 CYS A CA 1
ATOM 1650 C C . CYS A 1 209 ? -25.169 -16.088 35.493 1.00 76.69 209 CYS A C 1
ATOM 1652 O O . CYS A 1 209 ? -26.097 -15.485 36.030 1.00 76.69 209 CYS A O 1
ATOM 1654 N N . PRO A 1 210 ? -25.118 -17.432 35.492 1.00 76.38 210 PRO A N 1
ATOM 1655 C CA . PRO A 1 210 ? -26.154 -18.255 36.117 1.00 76.38 210 PRO A CA 1
ATOM 1656 C C . PRO A 1 210 ? -26.209 -18.048 37.639 1.00 76.38 210 PRO A C 1
ATOM 1658 O O . PRO A 1 210 ? -27.280 -18.105 38.236 1.00 76.38 210 PRO A O 1
ATOM 1661 N N . GLU A 1 211 ? -25.074 -17.697 38.249 1.00 68.56 211 GLU A N 1
ATOM 1662 C CA . GLU A 1 211 ? -24.977 -17.332 39.668 1.00 68.56 211 GLU A CA 1
ATOM 1663 C C . GLU A 1 211 ? -25.643 -15.976 39.979 1.00 68.56 211 GLU A C 1
ATOM 1665 O O . GLU A 1 211 ? -25.927 -15.681 41.135 1.00 68.56 211 GLU A O 1
ATOM 1670 N N . PHE A 1 212 ? -25.945 -15.146 38.969 1.00 61.22 212 PHE A N 1
ATOM 1671 C CA . PHE A 1 212 ? -26.613 -13.852 39.175 1.00 61.22 212 PHE A CA 1
ATOM 1672 C C . PHE A 1 212 ? -28.087 -13.991 39.558 1.00 61.22 212 PHE A C 1
ATOM 1674 O O . PHE A 1 212 ? -28.638 -13.090 40.180 1.00 61.22 212 PHE A O 1
ATOM 1681 N N . ASN A 1 213 ? -28.725 -15.107 39.190 1.00 57.72 213 ASN A N 1
ATOM 1682 C CA . ASN A 1 213 ? -30.141 -15.338 39.476 1.00 57.72 213 ASN A CA 1
ATOM 1683 C C . ASN A 1 213 ? -30.378 -16.047 40.822 1.00 57.72 213 ASN A C 1
ATOM 1685 O O . ASN A 1 213 ? -31.516 -16.110 41.273 1.00 57.72 213 ASN A O 1
ATOM 1689 N N . ASN A 1 214 ? -29.322 -16.579 41.452 1.00 55.19 214 ASN A N 1
ATOM 1690 C CA . ASN A 1 214 ? -29.416 -17.368 42.687 1.00 55.19 214 ASN A CA 1
ATOM 1691 C C . ASN A 1 214 ? -28.809 -16.686 43.917 1.00 55.19 214 ASN A C 1
ATOM 1693 O O . ASN A 1 214 ? -29.028 -17.153 45.033 1.00 55.19 214 ASN A O 1
ATOM 1697 N N . VAL A 1 215 ? -28.081 -15.582 43.750 1.00 54.12 215 VAL A N 1
ATOM 1698 C CA . VAL A 1 215 ? -27.708 -14.734 44.880 1.00 54.12 215 VAL A CA 1
ATOM 1699 C C . VAL A 1 215 ? -28.735 -13.614 44.946 1.00 54.12 215 VAL A C 1
ATOM 1701 O O . VAL A 1 215 ? -28.649 -12.640 44.200 1.00 54.12 215 VAL A O 1
ATOM 1704 N N . GLU A 1 216 ? -29.709 -13.745 45.850 1.00 53.16 216 GLU A N 1
ATOM 1705 C CA . GLU A 1 216 ? -30.381 -12.588 46.445 1.00 53.16 216 GLU A CA 1
ATOM 1706 C C . GLU A 1 216 ? -29.288 -11.700 47.050 1.00 53.16 216 GLU A C 1
ATOM 1708 O O . GLU A 1 216 ? -28.924 -11.808 48.220 1.00 53.16 216 GLU A O 1
ATOM 1713 N N . MET A 1 217 ? -28.681 -10.852 46.221 1.00 50.50 217 MET A N 1
ATOM 1714 C CA . MET A 1 217 ? -27.704 -9.884 46.665 1.00 50.50 217 MET A CA 1
ATOM 1715 C C . MET A 1 217 ? -28.502 -8.829 47.425 1.00 50.50 217 MET A C 1
ATOM 1717 O O . MET A 1 217 ? -28.949 -7.830 46.868 1.00 50.50 217 MET A O 1
ATOM 1721 N N . SER A 1 218 ? -28.691 -9.055 48.723 1.00 51.09 218 SER A N 1
ATOM 1722 C CA . SER A 1 218 ? -29.323 -8.137 49.673 1.00 51.09 218 SER A CA 1
ATOM 1723 C C . SER A 1 218 ? -28.525 -6.839 49.877 1.00 51.09 218 SER A C 1
ATOM 1725 O O . SER A 1 218 ? -28.715 -6.134 50.870 1.00 51.09 218 SER A O 1
ATOM 1727 N N . TYR A 1 219 ? -27.615 -6.503 48.962 1.00 56.53 219 TYR A N 1
ATOM 1728 C CA . TYR A 1 219 ? -26.927 -5.230 48.941 1.00 56.53 219 TYR A CA 1
ATOM 1729 C C . TYR A 1 219 ? -27.887 -4.183 48.378 1.00 56.53 219 TYR A C 1
ATOM 1731 O O . TYR A 1 219 ? -27.911 -3.889 47.183 1.00 56.53 219 TYR A O 1
ATOM 1739 N N . LYS A 1 220 ? -28.701 -3.599 49.262 1.00 57.69 220 LYS A N 1
ATOM 1740 C CA . LYS A 1 220 ? -29.258 -2.271 49.004 1.00 57.69 220 LYS A CA 1
ATOM 1741 C C . LYS A 1 220 ? -28.063 -1.368 48.720 1.00 57.69 220 LYS A C 1
ATOM 1743 O O . LYS A 1 220 ? -27.261 -1.142 49.625 1.00 57.69 220 LYS A O 1
ATOM 1748 N N . MET A 1 221 ? -27.920 -0.900 47.478 1.00 54.78 221 MET A N 1
ATOM 1749 C CA . MET A 1 221 ? -26.923 0.118 47.158 1.00 54.78 221 MET A CA 1
ATOM 1750 C C . MET A 1 221 ? -27.120 1.256 48.155 1.00 54.78 221 MET A C 1
ATOM 1752 O O . MET A 1 221 ? -28.215 1.816 48.238 1.00 54.78 221 MET A O 1
ATOM 1756 N N . ALA A 1 222 ? -26.105 1.534 48.972 1.00 60.22 222 ALA A N 1
ATOM 1757 C CA . ALA A 1 222 ? -26.151 2.692 49.844 1.00 60.22 222 ALA A CA 1
ATOM 1758 C C . ALA A 1 222 ? -26.295 3.910 48.923 1.00 60.22 222 ALA A C 1
ATOM 1760 O O . ALA A 1 222 ? -25.433 4.133 48.075 1.00 60.22 222 ALA A O 1
ATOM 1761 N N . ASP A 1 223 ? -27.408 4.641 49.031 1.00 66.06 223 ASP A N 1
ATOM 1762 C CA . ASP A 1 223 ? -27.738 5.790 48.175 1.00 66.06 223 ASP A CA 1
ATOM 1763 C C . ASP A 1 223 ? -26.891 7.011 48.576 1.00 66.06 223 ASP A C 1
ATOM 1765 O O . ASP A 1 223 ? -27.385 8.070 48.962 1.00 66.06 223 ASP A O 1
ATOM 1769 N N . VAL A 1 224 ? -25.570 6.825 48.568 1.00 70.00 224 VAL A N 1
ATOM 1770 C CA . VAL A 1 224 ? -24.579 7.840 48.896 1.00 70.00 224 VAL A CA 1
ATOM 1771 C C . VAL A 1 224 ? -24.375 8.676 47.643 1.00 70.00 224 VAL A C 1
ATOM 1773 O O . VAL A 1 224 ? -23.515 8.409 46.808 1.00 70.00 224 VAL A O 1
ATOM 1776 N N . LYS A 1 225 ? -25.232 9.682 47.497 1.00 79.81 225 LYS A N 1
ATOM 1777 C CA . LYS A 1 225 ? -25.021 10.781 46.558 1.00 79.81 225 LYS A CA 1
ATOM 1778 C C . LYS A 1 225 ? -23.931 11.703 47.105 1.00 79.81 225 LYS A C 1
ATOM 1780 O O . LYS A 1 225 ? -23.956 12.070 48.280 1.00 79.81 225 LYS A 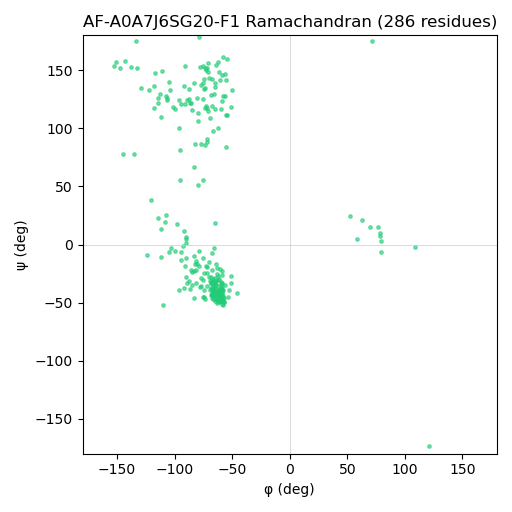O 1
ATOM 1785 N N . CYS A 1 226 ? -22.993 12.099 46.259 1.00 75.25 226 CYS A N 1
ATOM 1786 C CA . CYS A 1 226 ? -22.051 13.154 46.598 1.00 75.25 226 CYS A CA 1
ATOM 1787 C C . CYS A 1 226 ? -22.792 14.498 46.694 1.00 75.25 226 CYS A C 1
ATOM 1789 O O . CYS A 1 226 ? -23.488 14.887 45.761 1.00 75.25 226 CYS A O 1
ATOM 1791 N N . GLU A 1 227 ? -22.632 15.239 47.790 1.00 77.88 227 GLU A N 1
ATOM 1792 C CA . GLU A 1 227 ? -23.284 16.554 47.955 1.00 77.88 227 GLU A CA 1
ATOM 1793 C C . GLU A 1 227 ? -22.654 17.658 47.091 1.00 77.88 227 GLU A C 1
ATOM 1795 O O . GLU A 1 227 ? -23.287 18.680 46.851 1.00 77.88 227 GLU A O 1
ATOM 1800 N N . ILE A 1 228 ? -21.426 17.454 46.600 1.00 78.19 228 ILE A N 1
ATOM 1801 C CA . ILE A 1 228 ? -20.677 18.461 45.829 1.00 78.19 228 ILE A CA 1
ATOM 1802 C C . ILE A 1 228 ? -21.022 18.399 44.335 1.00 78.19 228 ILE A C 1
ATOM 1804 O O . ILE A 1 228 ? -21.122 19.436 43.688 1.00 78.19 228 ILE A O 1
ATOM 1808 N N . CYS A 1 229 ? -21.211 17.200 43.776 1.00 73.00 229 CYS A N 1
ATOM 1809 C CA . CYS A 1 229 ? -21.476 17.015 42.340 1.00 73.00 229 CYS A CA 1
ATOM 1810 C C . CYS A 1 229 ? -22.768 16.246 42.026 1.00 73.00 229 CYS A C 1
ATOM 1812 O O . CYS A 1 229 ? -23.169 16.190 40.870 1.00 73.00 229 CYS A O 1
ATOM 1814 N N . GLY A 1 230 ? -23.435 15.659 43.023 1.00 74.19 230 GLY A N 1
ATOM 1815 C CA . GLY A 1 230 ? -24.671 14.895 42.833 1.00 74.19 230 GLY A CA 1
ATOM 1816 C C . GLY A 1 230 ? -24.480 13.466 42.313 1.00 74.19 230 GLY A C 1
ATOM 1817 O O . GLY A 1 230 ? -25.450 12.707 42.280 1.00 74.19 230 GLY A O 1
ATOM 1818 N N . ASP A 1 231 ? -23.258 13.069 41.953 1.00 72.50 231 ASP A N 1
ATOM 1819 C CA . ASP A 1 231 ? -22.983 11.738 41.411 1.00 72.50 231 ASP A CA 1
ATOM 1820 C C . ASP A 1 231 ? -23.012 10.646 42.490 1.00 72.50 231 ASP A C 1
ATOM 1822 O O . ASP A 1 231 ? -22.546 10.829 43.617 1.00 72.50 231 ASP A O 1
ATOM 1826 N N . LYS A 1 232 ? -23.533 9.470 42.120 1.00 74.12 232 LYS A N 1
ATOM 1827 C CA . LYS A 1 232 ? -23.669 8.281 42.991 1.00 74.12 232 LYS A CA 1
ATOM 1828 C C . LYS A 1 232 ? -22.469 7.323 42.929 1.00 74.12 232 LYS A C 1
ATOM 1830 O O . LYS A 1 232 ? -22.562 6.178 43.358 1.00 74.12 232 LYS A O 1
ATOM 1835 N N . GLY A 1 233 ? -21.363 7.758 42.324 1.00 74.94 233 GLY A N 1
ATOM 1836 C CA . GLY A 1 233 ? -20.188 6.917 42.067 1.00 74.94 233 GLY A CA 1
ATOM 1837 C C . GLY A 1 233 ? -19.090 6.981 43.134 1.00 74.94 233 GLY A C 1
ATOM 1838 O O . GLY A 1 233 ? -18.184 6.155 43.101 1.00 74.94 233 GLY A O 1
ATOM 1839 N N . HIS A 1 234 ? -19.131 7.953 44.049 1.00 70.94 234 HIS A N 1
ATOM 1840 C CA . HIS A 1 234 ? -18.094 8.184 45.061 1.00 70.94 234 HIS A CA 1
ATOM 1841 C C . HIS A 1 234 ? -18.675 8.861 46.312 1.00 70.94 234 HIS A C 1
ATOM 1843 O O . HIS A 1 234 ? -19.662 9.591 46.230 1.00 70.94 234 HIS A O 1
ATOM 1849 N N . ALA A 1 235 ? -18.049 8.657 47.474 1.00 79.69 235 ALA A N 1
ATOM 1850 C CA . ALA A 1 235 ? -18.390 9.403 48.684 1.00 79.69 235 ALA A CA 1
ATOM 1851 C C . ALA A 1 235 ? -17.928 10.863 48.560 1.00 79.69 235 ALA A C 1
ATOM 1853 O O . ALA A 1 235 ? -16.886 11.132 47.968 1.00 79.69 235 ALA A O 1
ATOM 1854 N N . THR A 1 236 ? -18.643 11.812 49.178 1.00 75.62 236 THR A N 1
ATOM 1855 C CA . THR A 1 236 ? -18.320 13.255 49.134 1.00 75.62 236 THR A CA 1
ATOM 1856 C C . THR A 1 236 ? -16.863 13.564 49.507 1.00 75.62 236 THR A C 1
ATOM 1858 O O . THR A 1 236 ? -16.292 14.551 49.043 1.00 75.62 236 THR A O 1
ATOM 1861 N N . ILE A 1 237 ? -16.229 12.711 50.319 1.00 75.94 237 ILE A N 1
ATOM 1862 C CA . ILE A 1 237 ? -14.820 12.842 50.695 1.00 75.94 237 ILE A CA 1
ATOM 1863 C C . ILE A 1 237 ? -13.875 12.731 49.494 1.00 75.94 237 ILE A C 1
ATOM 1865 O O . ILE A 1 237 ? -12.958 13.548 49.404 1.00 75.94 237 ILE A O 1
ATOM 1869 N N . ASP A 1 238 ? -14.156 11.817 48.571 1.00 75.69 238 ASP A N 1
ATOM 1870 C CA . ASP A 1 238 ? -13.311 11.464 47.427 1.00 75.69 238 ASP A CA 1
ATOM 1871 C C . ASP A 1 238 ? -13.755 12.166 46.138 1.00 75.69 238 ASP A C 1
ATOM 1873 O O . ASP A 1 238 ? -13.410 11.746 45.035 1.00 75.69 238 ASP A O 1
ATOM 1877 N N . CYS A 1 239 ? -14.552 13.234 46.262 1.00 77.00 239 CYS A N 1
ATOM 1878 C CA . CYS A 1 239 ? -15.058 13.952 45.106 1.00 77.00 239 CYS A CA 1
ATOM 1879 C C . CYS A 1 239 ? -13.908 14.615 44.333 1.00 77.00 239 CYS A C 1
ATOM 1881 O O . CYS A 1 239 ? -13.282 15.540 44.859 1.00 77.00 239 CYS A O 1
ATOM 1883 N N . PRO A 1 240 ? -13.657 14.226 43.067 1.00 78.06 240 PRO A N 1
ATOM 1884 C CA . PRO A 1 240 ? -12.593 14.820 42.258 1.00 78.06 240 PRO A CA 1
ATOM 1885 C C . PRO A 1 240 ? -12.840 16.309 41.970 1.00 78.06 240 PRO A C 1
ATOM 1887 O O . PRO A 1 240 ? -11.911 17.030 41.621 1.00 78.06 240 PRO A O 1
ATOM 1890 N N . GLN A 1 241 ? -14.075 16.788 42.160 1.00 67.81 241 GLN A N 1
ATOM 1891 C CA . GLN A 1 241 ? -14.464 18.190 41.992 1.00 67.81 241 GLN A CA 1
ATOM 1892 C C . GLN A 1 241 ? -14.338 19.031 43.280 1.00 67.81 241 GLN A C 1
ATOM 1894 O O . GLN A 1 241 ? -14.693 20.210 43.284 1.00 67.81 241 GLN A O 1
ATOM 1899 N N . LYS A 1 242 ? -13.811 18.475 44.386 1.00 64.06 242 LYS A N 1
ATOM 1900 C CA . LYS A 1 242 ? -13.633 19.219 45.651 1.00 64.06 242 LYS A CA 1
ATOM 1901 C C . LYS A 1 242 ? -12.801 20.495 45.496 1.00 64.06 242 LYS A C 1
ATOM 1903 O O . LYS A 1 242 ? -13.069 21.473 46.183 1.00 64.06 242 LYS A O 1
ATOM 1908 N N . GLY A 1 243 ? -11.796 20.480 44.616 1.00 61.19 243 GLY A N 1
ATOM 1909 C CA . GLY A 1 243 ? -10.924 21.634 44.365 1.00 61.19 243 GLY A CA 1
ATOM 1910 C C . GLY A 1 243 ? -11.445 22.598 43.294 1.00 61.19 243 GLY A C 1
ATOM 1911 O O . GLY A 1 243 ? -11.228 23.804 43.392 1.00 61.19 243 GLY A O 1
ATOM 1912 N N . THR A 1 244 ? -12.171 22.091 42.296 1.00 57.16 244 THR A N 1
ATOM 1913 C CA . THR A 1 244 ? -12.658 22.878 41.151 1.00 57.16 244 THR A CA 1
ATOM 1914 C C . THR A 1 244 ? -13.866 23.735 41.512 1.00 57.16 244 THR A C 1
ATOM 1916 O O . THR A 1 244 ? -13.943 24.876 41.064 1.00 57.16 244 THR A O 1
ATOM 1919 N N . ALA A 1 245 ? -14.766 23.254 42.377 1.00 51.22 245 ALA A N 1
ATOM 1920 C CA . ALA A 1 245 ? -15.917 24.037 42.834 1.00 51.22 245 ALA A CA 1
ATOM 1921 C C . ALA A 1 245 ? -15.492 25.309 43.597 1.00 51.22 245 ALA A C 1
ATOM 1923 O O . ALA A 1 245 ? -16.094 26.371 43.439 1.00 51.22 245 ALA A O 1
ATOM 1924 N N . GLN A 1 246 ? -14.406 25.234 44.375 1.00 54.34 246 GLN A N 1
ATOM 1925 C CA . GLN A 1 246 ? -13.895 26.374 45.135 1.00 54.34 246 GL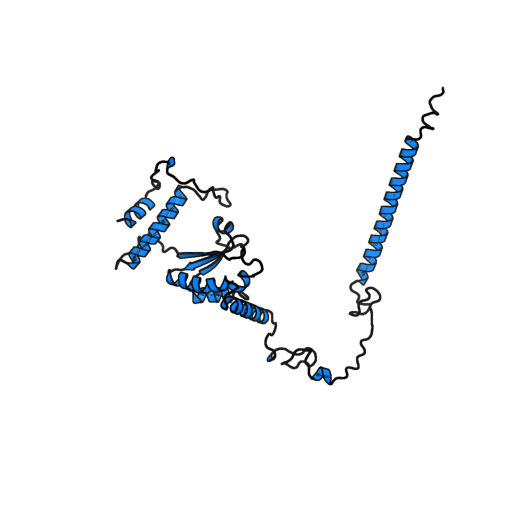N A CA 1
ATOM 1926 C C . GLN A 1 246 ? -13.122 27.361 44.246 1.00 54.34 246 GLN A C 1
ATOM 1928 O O . GLN A 1 246 ? -13.279 28.569 44.415 1.00 54.34 246 GLN A O 1
ATOM 1933 N N . GLN A 1 247 ? -12.368 26.874 43.252 1.00 53.25 247 GLN A N 1
ATOM 1934 C CA . GLN A 1 247 ? -11.685 27.720 42.263 1.00 53.25 247 GLN A CA 1
ATOM 1935 C C . GLN A 1 247 ? -12.668 28.442 41.336 1.00 53.25 247 GLN A C 1
ATOM 1937 O O . GLN A 1 247 ? -12.576 29.660 41.210 1.00 53.25 247 GLN A O 1
ATOM 1942 N N . GLN A 1 248 ? -13.676 27.742 40.802 1.00 53.94 248 GLN A N 1
ATOM 1943 C CA . GLN A 1 248 ? -14.716 28.369 39.981 1.00 53.94 248 GLN A CA 1
ATOM 1944 C C . GLN A 1 248 ? -15.487 29.425 40.782 1.00 53.94 248 GLN A C 1
ATOM 1946 O O . GLN A 1 248 ? -15.682 30.536 40.304 1.00 53.94 248 GLN A O 1
ATOM 1951 N N . SER A 1 249 ? -15.858 29.151 42.039 1.00 58.66 249 SER A N 1
ATOM 1952 C CA . SER A 1 249 ? -16.543 30.156 42.870 1.00 58.66 249 SER A CA 1
ATOM 1953 C C . SER A 1 249 ? -15.704 31.416 43.139 1.00 58.66 249 SER A C 1
ATOM 1955 O O . SER A 1 249 ? -16.264 32.493 43.348 1.00 58.66 249 SER A O 1
ATOM 1957 N N . LYS A 1 250 ? -14.370 31.296 43.115 1.00 59.16 250 LYS A N 1
ATOM 1958 C CA . LYS A 1 250 ? -13.440 32.407 43.324 1.00 59.16 250 LYS A CA 1
ATOM 1959 C C . LYS A 1 250 ? -13.225 33.205 42.037 1.00 59.16 250 LYS A C 1
ATOM 1961 O O . LYS A 1 250 ? -13.383 34.418 42.069 1.00 59.16 250 LYS A O 1
ATOM 1966 N N . GLU A 1 251 ? -13.004 32.528 40.910 1.00 59.72 251 GLU A N 1
ATOM 1967 C CA . GLU A 1 251 ? -12.880 33.148 39.581 1.00 59.72 251 GLU A CA 1
ATOM 1968 C C . GLU A 1 251 ? -14.161 33.887 39.162 1.00 59.72 251 GLU A C 1
ATOM 1970 O O . GLU A 1 251 ? -14.096 34.991 38.629 1.00 59.72 251 GLU A O 1
ATOM 1975 N N . TRP A 1 252 ? -15.344 33.332 39.459 1.00 57.50 252 TRP A N 1
ATOM 1976 C CA . TRP A 1 252 ? -16.620 34.007 39.194 1.00 57.50 252 TRP A CA 1
ATOM 1977 C C . TRP A 1 252 ? -16.844 35.237 40.089 1.00 57.50 252 TRP A C 1
ATOM 1979 O O . TRP A 1 252 ? -17.448 36.207 39.633 1.00 57.50 252 TRP A O 1
ATOM 1989 N N . ARG A 1 253 ? -16.362 35.231 41.344 1.00 61.88 253 ARG A N 1
ATOM 1990 C CA . ARG A 1 253 ? -16.429 36.401 42.242 1.00 61.88 253 ARG A CA 1
ATOM 1991 C C . ARG A 1 253 ? -15.440 37.488 41.837 1.00 61.88 253 ARG A C 1
ATOM 1993 O O . ARG A 1 253 ? -15.842 38.640 41.733 1.00 61.88 253 ARG A O 1
ATOM 2000 N N . GLU A 1 254 ? -14.192 37.119 41.563 1.00 66.88 254 GLU A N 1
ATOM 2001 C CA . GLU A 1 254 ? -13.148 38.047 41.113 1.00 66.88 254 GLU A CA 1
ATOM 2002 C C . GLU A 1 254 ? -13.541 38.687 39.766 1.00 66.88 254 GLU A C 1
ATOM 2004 O O . GLU A 1 254 ? -13.477 39.906 39.622 1.00 66.88 254 GLU A O 1
ATOM 2009 N N . GLY A 1 255 ? -14.094 37.907 38.828 1.00 68.69 255 GLY A N 1
ATOM 2010 C CA . GLY A 1 255 ? -14.603 38.429 37.555 1.00 68.69 255 GLY A CA 1
ATOM 2011 C C . GLY A 1 255 ? -15.859 39.306 37.678 1.00 68.69 255 GLY A C 1
ATOM 2012 O O . GLY A 1 255 ? -16.070 40.196 36.854 1.00 68.69 255 GLY A O 1
ATOM 2013 N N . ALA A 1 256 ? -16.700 39.092 38.696 1.00 68.88 256 ALA A N 1
ATOM 2014 C CA . ALA A 1 256 ? -17.840 39.967 38.977 1.00 68.88 256 ALA A CA 1
ATOM 2015 C C . ALA A 1 256 ? -17.399 41.298 39.611 1.00 68.88 256 ALA A C 1
ATOM 2017 O O . ALA A 1 256 ? -17.926 42.350 39.251 1.00 68.88 256 ALA A O 1
ATOM 2018 N N . GLU A 1 257 ? -16.413 41.264 40.511 1.00 72.88 257 GLU A N 1
ATOM 2019 C CA . GLU A 1 257 ? -15.817 42.459 41.120 1.00 72.88 257 GLU A CA 1
ATOM 2020 C C . GLU A 1 257 ? -15.070 43.316 40.084 1.00 72.88 257 GLU A C 1
ATOM 2022 O O . GLU A 1 257 ? -15.173 44.542 40.110 1.00 72.88 257 GLU A O 1
ATOM 2027 N N . GLU A 1 258 ? -14.369 42.692 39.135 1.00 76.44 258 GLU A N 1
ATOM 2028 C CA . GLU A 1 258 ? -13.673 43.395 38.052 1.00 76.44 258 GLU A CA 1
ATOM 2029 C C . GLU A 1 258 ? -14.653 44.071 37.080 1.00 76.44 258 GLU A C 1
ATOM 2031 O O . GLU A 1 258 ? -14.482 45.242 36.748 1.00 76.44 258 GLU A O 1
ATOM 2036 N N . ARG A 1 259 ? -15.746 43.391 36.700 1.00 76.00 259 ARG A N 1
ATOM 2037 C CA . ARG A 1 259 ? -16.816 44.000 35.886 1.00 76.00 259 ARG A CA 1
ATOM 2038 C C . ARG A 1 259 ? -17.500 45.165 36.596 1.00 76.00 259 ARG A C 1
ATOM 2040 O O . ARG A 1 259 ? -17.744 46.185 35.967 1.00 76.00 259 ARG A O 1
ATOM 2047 N N . ALA A 1 260 ? -17.753 45.045 37.899 1.00 79.25 260 ALA A N 1
ATOM 2048 C CA . ALA A 1 260 ? -18.343 46.129 38.681 1.00 79.25 260 ALA A CA 1
ATOM 2049 C C . ALA A 1 260 ? -17.433 47.369 38.748 1.00 79.25 260 ALA A C 1
ATOM 2051 O O . ALA A 1 260 ? -17.937 48.490 38.723 1.00 79.25 260 ALA A O 1
ATOM 2052 N N . LYS A 1 261 ? -16.105 47.187 38.792 1.00 85.19 261 LYS A N 1
ATOM 2053 C CA . LYS A 1 261 ? -15.149 48.303 38.703 1.00 85.19 261 LYS A CA 1
ATOM 2054 C C . LYS A 1 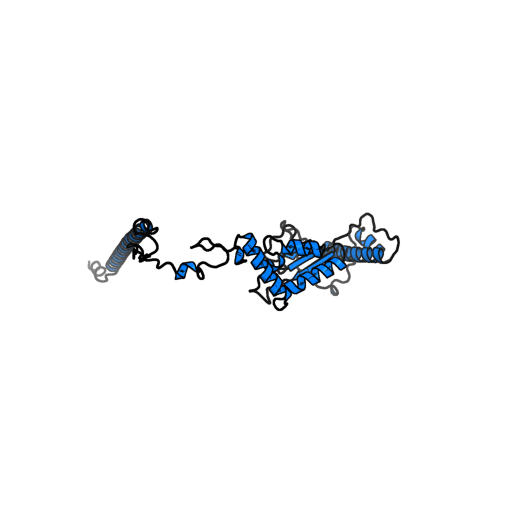261 ? -15.160 48.964 37.329 1.00 85.19 261 LYS A C 1
ATOM 2056 O O . LYS A 1 261 ? -15.195 50.185 37.259 1.00 85.19 261 LYS A O 1
ATOM 2061 N N . VAL A 1 262 ? -15.184 48.175 36.255 1.00 83.88 262 VAL A N 1
ATOM 2062 C CA . VAL A 1 262 ? -15.265 48.709 34.885 1.00 83.88 262 VAL A CA 1
ATOM 2063 C C . VAL A 1 262 ? -16.567 49.487 34.671 1.00 83.88 262 VAL A C 1
ATOM 2065 O O . VAL A 1 262 ? -16.542 50.565 34.085 1.00 83.88 262 VAL A O 1
ATOM 2068 N N . ASP A 1 263 ? -17.693 48.994 35.192 1.00 80.38 263 ASP A N 1
ATOM 2069 C CA . ASP A 1 263 ? -18.978 49.700 35.121 1.00 80.38 263 ASP A CA 1
ATOM 2070 C C . ASP A 1 263 ? -18.969 51.003 35.941 1.00 80.38 263 ASP A C 1
ATOM 2072 O O . ASP A 1 263 ? -19.557 51.996 35.511 1.00 80.38 263 ASP A O 1
ATOM 2076 N N . GLN A 1 264 ? -18.279 51.036 37.090 1.00 84.12 264 GLN A N 1
ATOM 2077 C CA . GLN A 1 264 ? -18.062 52.267 37.864 1.00 84.12 264 GLN A CA 1
ATOM 2078 C C . GLN A 1 264 ? -17.202 53.278 37.098 1.00 84.12 264 GLN A C 1
ATOM 2080 O O . GLN A 1 264 ? -17.605 54.429 36.963 1.00 84.12 264 GLN A O 1
ATOM 2085 N N . GLU A 1 265 ? -16.070 52.851 36.533 1.00 84.88 265 GLU A N 1
ATOM 2086 C CA . GLU A 1 265 ? -15.208 53.715 35.716 1.00 84.88 265 GLU A CA 1
ATOM 2087 C C . GLU A 1 265 ? -15.947 54.247 34.478 1.00 84.88 265 GLU A C 1
ATOM 2089 O O . GLU A 1 265 ? -15.792 55.412 34.108 1.00 84.88 265 GLU A O 1
ATOM 2094 N N . TYR A 1 266 ? -16.796 53.424 33.853 1.00 79.12 266 TYR A N 1
ATOM 2095 C CA . TYR A 1 266 ? -17.639 53.841 32.734 1.00 79.12 266 TYR A CA 1
ATOM 2096 C C . TYR A 1 266 ? -18.709 54.850 33.166 1.00 79.12 266 TYR A C 1
ATOM 2098 O O . TYR A 1 266 ? -18.925 55.845 32.474 1.00 79.12 266 TYR A O 1
ATOM 2106 N N . ALA A 1 267 ? -19.357 54.640 34.314 1.00 81.25 267 ALA A N 1
ATOM 2107 C CA . ALA A 1 267 ? -20.325 55.587 34.861 1.00 81.25 267 ALA A CA 1
ATOM 2108 C C . ALA A 1 267 ? -19.673 56.934 35.211 1.00 81.25 267 ALA A C 1
ATOM 2110 O O . ALA A 1 267 ? -20.228 57.982 34.882 1.00 81.25 267 ALA A O 1
ATOM 2111 N N . ASP A 1 268 ? -18.478 56.920 35.802 1.00 84.06 268 ASP A N 1
ATOM 2112 C CA . ASP A 1 268 ? -17.714 58.130 36.109 1.00 84.06 268 ASP A CA 1
ATOM 2113 C C . ASP A 1 268 ? -17.268 58.854 34.832 1.00 84.06 268 ASP A C 1
ATOM 2115 O O . ASP A 1 268 ? -17.360 60.078 34.745 1.00 84.06 268 ASP A O 1
ATOM 2119 N N . LEU A 1 269 ? -16.854 58.120 33.794 1.00 78.69 269 LEU A N 1
ATOM 2120 C CA . LEU A 1 269 ? -16.531 58.695 32.486 1.00 78.69 269 LEU A CA 1
ATOM 2121 C C . LEU A 1 269 ? -17.755 59.358 31.834 1.00 78.69 269 LEU A C 1
ATOM 2123 O O . LEU A 1 269 ? -17.644 60.459 31.296 1.00 78.69 269 LEU A O 1
ATOM 2127 N N . ILE A 1 270 ? -18.921 58.711 31.895 1.00 78.44 270 ILE A N 1
ATOM 2128 C CA . ILE A 1 270 ? -20.178 59.263 31.375 1.00 78.44 270 ILE A CA 1
ATOM 2129 C C . ILE A 1 270 ? -20.604 60.502 32.166 1.00 78.44 270 ILE A C 1
ATOM 2131 O O . ILE A 1 270 ? -21.024 61.483 31.557 1.00 78.44 270 ILE A O 1
ATOM 2135 N N . ASN A 1 271 ? -20.448 60.498 33.491 1.00 76.50 271 ASN A N 1
ATOM 2136 C CA . ASN A 1 271 ? -20.744 61.662 34.322 1.00 76.50 271 ASN A CA 1
ATOM 2137 C C . ASN A 1 271 ? -19.806 62.835 34.008 1.00 76.50 271 ASN A C 1
ATOM 2139 O O . ASN A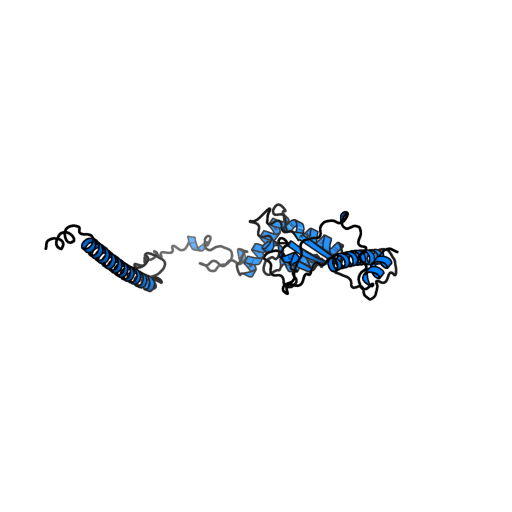 1 271 ? -20.281 63.951 33.823 1.00 76.50 271 ASN A O 1
ATOM 2143 N N . ASN A 1 272 ? -18.505 62.587 33.848 1.00 73.94 272 ASN A N 1
ATOM 2144 C CA . ASN A 1 272 ? -17.544 63.627 33.470 1.00 73.94 272 ASN A CA 1
ATOM 2145 C C . ASN A 1 272 ? -17.836 64.207 32.072 1.00 73.94 272 ASN A C 1
ATOM 2147 O O . ASN A 1 272 ? -17.807 65.420 31.884 1.00 73.94 272 ASN A O 1
ATOM 2151 N N . LEU A 1 273 ? -18.203 63.365 31.098 1.00 69.25 273 LEU A N 1
ATOM 2152 C CA . LEU A 1 273 ? -18.619 63.816 29.762 1.00 69.25 273 LEU A CA 1
ATOM 2153 C C . LEU A 1 273 ? -19.956 64.573 29.774 1.00 69.25 273 LEU A C 1
ATOM 2155 O O . LEU A 1 273 ? -20.161 65.465 28.947 1.00 69.25 273 LEU A O 1
ATOM 2159 N N . ALA A 1 274 ? -20.870 64.222 30.680 1.00 64.19 274 ALA A N 1
ATOM 2160 C CA . ALA A 1 274 ? -22.125 64.938 30.875 1.00 64.19 274 ALA A CA 1
ATOM 2161 C C . ALA A 1 274 ? -21.899 66.306 31.541 1.00 64.19 274 ALA A C 1
ATOM 2163 O O . ALA A 1 274 ? -22.556 67.272 31.163 1.00 64.19 274 ALA A O 1
ATOM 2164 N N . GLU A 1 275 ? -20.939 66.418 32.465 1.00 60.38 275 GLU A N 1
ATOM 2165 C CA . GLU A 1 275 ? -20.538 67.698 33.061 1.00 60.38 275 GLU A CA 1
ATOM 2166 C C . GLU A 1 275 ? -19.840 68.631 32.058 1.00 60.38 275 GLU A C 1
ATOM 2168 O O . GLU A 1 275 ? -20.031 69.847 32.128 1.00 60.38 275 GLU A O 1
ATOM 2173 N N . GLU A 1 276 ? -19.081 68.089 31.100 1.00 57.56 276 GLU A N 1
ATOM 2174 C CA . GLU A 1 276 ? -18.463 68.872 30.018 1.00 57.56 276 GLU A CA 1
ATOM 2175 C C . GLU A 1 276 ? -19.464 69.323 28.939 1.00 57.56 276 GLU A C 1
ATOM 2177 O O . GLU A 1 276 ? -19.235 70.335 28.275 1.00 57.56 276 GLU A O 1
ATOM 2182 N N . ASN A 1 277 ? -20.588 68.616 28.777 1.00 58.19 277 ASN A N 1
ATOM 2183 C CA . ASN A 1 277 ? -21.604 68.904 27.759 1.00 58.19 277 ASN A CA 1
ATOM 2184 C C . ASN A 1 277 ? -22.905 69.496 28.323 1.00 58.19 277 ASN A C 1
ATOM 2186 O O . ASN A 1 277 ? -23.923 69.466 27.632 1.00 58.19 277 ASN A O 1
ATOM 2190 N N . ASP A 1 278 ? -22.895 70.051 29.538 1.00 53.31 278 ASP A N 1
ATOM 2191 C CA . ASP A 1 278 ? -24.050 70.755 30.102 1.00 53.31 278 ASP A CA 1
ATOM 2192 C C . ASP A 1 278 ? -24.153 72.193 29.532 1.00 53.31 278 ASP A C 1
ATOM 2194 O O . ASP A 1 278 ? -23.375 73.077 29.924 1.00 53.31 278 ASP A O 1
ATOM 2198 N N . PRO A 1 279 ? -25.116 72.486 28.631 1.00 56.19 279 PRO A N 1
ATOM 2199 C CA . PRO A 1 279 ? -25.267 73.802 28.007 1.00 56.19 279 PRO A CA 1
ATOM 2200 C C . PRO A 1 279 ? -25.649 74.926 28.991 1.00 56.19 279 PRO A C 1
ATOM 2202 O O . PRO A 1 279 ? -25.724 76.087 28.587 1.00 56.19 279 PRO A O 1
ATOM 2205 N N . LEU A 1 280 ? -25.865 74.629 30.279 1.00 57.19 280 LEU A N 1
ATOM 2206 C CA . LEU A 1 280 ? -26.148 75.625 31.318 1.00 57.19 280 LEU A CA 1
ATOM 2207 C C . LEU A 1 280 ? -24.893 76.161 32.035 1.00 57.19 280 LEU A C 1
ATOM 2209 O O . LEU A 1 280 ? -24.958 77.253 32.601 1.00 57.19 280 LEU A O 1
ATOM 2213 N N . LYS A 1 281 ? -23.735 75.481 31.974 1.00 52.47 281 LYS A N 1
ATOM 2214 C CA . LYS A 1 281 ? -22.462 76.021 32.510 1.00 52.47 281 LYS A CA 1
ATOM 2215 C C . LYS A 1 281 ? -21.684 76.844 31.482 1.00 52.47 281 LYS A C 1
ATOM 2217 O O . LYS A 1 281 ? -21.090 77.856 31.848 1.00 52.47 281 LYS A O 1
ATOM 2222 N N . THR A 1 282 ? -21.754 76.501 30.195 1.00 47.84 282 THR A N 1
ATOM 2223 C CA . THR A 1 282 ? -21.143 77.305 29.116 1.00 47.84 282 THR A CA 1
ATOM 2224 C C . THR A 1 282 ? -21.837 78.665 28.940 1.00 47.84 282 THR A C 1
ATOM 2226 O O . THR A 1 282 ? -21.226 79.615 28.459 1.00 47.84 282 THR A O 1
ATOM 2229 N N . ALA A 1 283 ? -23.089 78.798 29.395 1.00 47.78 283 ALA A N 1
ATOM 2230 C CA . ALA A 1 283 ? -23.829 80.061 29.411 1.00 47.78 283 ALA A CA 1
ATOM 2231 C C . ALA A 1 283 ? -23.494 80.975 30.613 1.00 47.78 283 ALA A C 1
ATOM 2233 O O . ALA A 1 283 ? -23.818 82.160 30.582 1.00 47.78 283 ALA A O 1
ATOM 2234 N N . ALA A 1 284 ? -22.820 80.469 31.654 1.00 49.75 284 ALA A N 1
ATOM 2235 C CA . ALA A 1 284 ? -22.504 81.233 32.867 1.00 49.75 284 ALA A CA 1
ATOM 2236 C C . ALA A 1 284 ? -21.122 81.925 32.841 1.00 49.75 284 ALA A C 1
ATOM 2238 O O . ALA A 1 284 ? -20.781 82.637 33.781 1.00 49.75 284 ALA A O 1
ATOM 2239 N N . GLN A 1 285 ? -20.334 81.760 31.771 1.00 49.56 285 GLN A N 1
ATOM 2240 C CA . GLN A 1 285 ? -19.046 82.454 31.571 1.00 49.56 285 GLN A CA 1
ATOM 2241 C C . GLN A 1 285 ? -19.074 83.478 30.420 1.00 49.56 285 GLN A C 1
ATOM 2243 O O . GLN A 1 285 ? -18.035 83.976 30.003 1.00 49.56 285 GLN A O 1
ATOM 2248 N N . GLY A 1 286 ? -20.269 83.819 29.927 1.00 48.09 286 GLY A N 1
ATOM 2249 C CA . GLY A 1 286 ? -20.488 84.778 28.843 1.00 48.09 286 GLY A CA 1
ATOM 2250 C C . GLY A 1 286 ? -21.363 85.967 29.237 1.00 48.09 286 GLY A C 1
ATOM 2251 O O . GLY A 1 286 ? -22.192 86.379 28.436 1.00 48.09 286 GLY A O 1
ATOM 2252 N N . GLN A 1 287 ? -21.227 86.488 30.461 1.00 45.88 287 GLN A N 1
ATOM 2253 C CA . GLN A 1 287 ? -21.722 87.816 30.852 1.00 45.88 287 GLN A CA 1
ATOM 2254 C C . GLN A 1 287 ? -20.766 88.461 31.866 1.00 45.88 287 GLN A C 1
ATOM 2256 O O . GLN A 1 287 ? -21.028 88.466 33.067 1.00 45.88 287 GLN A O 1
ATOM 2261 N N . GLN A 1 288 ? -19.655 88.987 31.349 1.00 37.97 288 GLN A N 1
ATOM 2262 C CA . GLN A 1 288 ? -19.022 90.254 31.732 1.00 37.97 288 GLN A CA 1
ATOM 2263 C C . GLN A 1 288 ? -18.232 90.774 30.532 1.00 37.97 288 GLN A C 1
ATOM 2265 O O . GLN A 1 288 ? -17.546 89.949 29.889 1.00 37.97 288 GLN A O 1
#

Sequence (288 aa):
MRIFLVDNKLRAEPIRLELGDPDIRPPSPPPTYDQAGTRTNDRTTRVKKAMEGEHNRLVRYMMATVRDYMPPETWSKARLVKKIIIPQKKYPDVPFMAIIVGARGTNHKRLQMESGCRIEIRGKGINAMNQTIEEQNMPQHVHIEGDTEANLIKATALLEPLLDPTHPDFARARALGLEQLAVVNGYTTQLQHIRCGLCQAMGHHASQCPEFNNVEMSYKMADVKCEICGDKGHATIDCPQKGTAQQQSKEWREGAEERAKVDQEYADLINNLAEENDPLKTAAQGQQ

pLDDT: mean 80.22, std 12.8, range [37.97, 96.06]

Organism: Perkinsus olseni (NCBI:txid32597)

Nearest PDB structures (foldseek):
  4jvh-assembly1_A  TM=6.761E-01  e=6.626E-10  Homo sapiens
  4jvy-assembly1_B  TM=6.712E-01  e=1.025E-09  Caenorhabditis elegans
  4wan-assembly1_G  TM=7.833E-01  e=2.457E-08  Saccharomyces cerevisiae S288C
  5elt-assembly1_A  TM=6.950E-01  e=2.974E-06  Homo sapiens
  5elt-assembly1_B  TM=6.336E-01  e=2.974E-06  Homo sapiens

Secondary structure (DSSP, 8-state):
-HHHHHHHHHHSSS-------GGGSPPPPPP-B-TTS-B---HHHHHHHHHHHHHHHHHHHHHHHSTT-PPPTT---PPEEEEEE--TTT-TT--HHHHHH-GGGHHHHHHHHHHTSEEEEESTT---TT--HHHHHSPSEEEEEESSHHHHHHHHHHHGGGS-TTSHHHHHHHHHHHHHHHHHTT---SGGGPBPTTT--BSS-GGG-GGGTT------------TTT--SSS-GGG-TTTTHHHHHHHHHHHHHHHHHHHHHHHHHHHHHHHHHT-TTTTTTTS--

Mean predicted aligned error: 16.8 Å

Solvent-accessible surface area (backbone atoms only — not comparable to full-atom values): 17262 Å² total; per-residue (Å²): 113,69,64,60,55,50,50,52,50,71,70,40,82,76,64,81,72,83,78,65,64,78,88,81,51,77,83,79,76,82,84,42,63,49,97,85,68,48,74,66,66,40,71,68,52,52,52,49,54,50,49,52,51,51,44,55,53,45,53,54,51,41,56,73,72,40,87,88,55,74,78,59,90,88,63,72,90,75,69,47,74,50,78,47,76,58,59,44,91,84,40,71,91,54,66,50,65,56,46,53,31,23,47,96,40,51,42,38,53,48,53,26,63,76,20,67,25,56,69,46,70,38,12,50,95,47,91,45,95,87,61,49,73,71,43,41,75,33,70,42,23,41,40,36,37,18,90,46,70,69,32,46,53,48,40,46,65,66,44,56,44,56,66,33,84,84,36,72,61,22,55,49,44,44,51,52,28,51,52,49,37,34,52,74,71,70,44,70,85,50,51,73,71,27,61,17,87,80,80,64,46,61,49,42,55,64,93,68,38,77,66,65,80,72,52,84,70,82,69,74,75,77,87,50,53,12,86,86,78,62,46,73,86,45,56,60,88,71,43,88,56,68,64,51,60,57,50,51,58,46,54,56,48,54,53,49,54,51,48,52,49,53,53,49,54,49,51,52,53,51,50,54,53,49,66,75,66,40,76,71,62,72,59,71,78,72,83,129

Foldseek 3Di:
DVLVVLVVLLPDPPNPPPPDDPVVDDDQDDFDADPVRDTCRDPSNVVSVVSLVVNLVVLVVCVVPPPPDDDDPPDDQFWDKDKAAQVCVVPVPDPLVCLCQFAVSPNVVVLCVQLVKDKDWFEAPDDDPPADPVRNPHHIIIMITHRDPSSVVSSCVVSVLCRDPVRPVVVVSVVVRVCVNCVVVVNDPAQQQDQEPPPRHGRDYVVPDPVVVVDPVVPPLPQQQQPQPRDSPDHVVPPPCPPVVVVVVVVVVVVVVVVVVVVVVVVVVVVVVCVVPDPVVVVVVPDD

Radius of gyration: 37.85 Å; Cα contacts (8 Å, |Δi|>4): 261; chains: 1; bounding box: 58×110×86 Å